Protein 1YOW (pdb70)

GO terms:
  GO:1990837 sequence-specific double-stranded DNA binding (F, IDA)
  GO:0004879 nuclear receptor activity (F, IDA)
  GO:0000977 RNA polymerase II transcription regulatory region sequence-specific DNA binding (F, IDA)
  GO:0045944 positive regulation of transcription by RNA polymerase II (P, IGI)
  GO:0010628 positive regulation of gene expression (P, IMP)
  GO:0005515 protein binding (F, IPI)
  GO:0005634 nucleus (C, IDA)
  GO:0001216 DNA-binding transcription activator activity (F, IDA)
  GO:0010628 positive regulation of gene expression (P, IDA)
  GO:0043565 sequence-specific DNA binding (F, IDA)
  GO:0005634 nucleus (C, EXP)
  GO:0007530 sex determination (P, IMP)
  GO:0008584 male gonad development (P, IMP)
  GO:0008585 female gonad development (P, IMP)
  GO:0019899 enzyme binding (F, IPI)
  GO:0007538 primary sex determination (P, TAS)
  GO:0008584 male gonad development (P, TAS)
  GO:0005654 nucleoplasm (C, TAS)
  GO:0030238 male sex determination (P, IMP)
  GO:0005654 nucleoplasm (C, IDA)

Foldseek 3Di:
DDADPLLVVLLVLDDDLVVQLVQLVVVQVVVVVVQSVLSSLLSVLVVLVVSQCSDDLSVVFDPQQNVVLCLQQSLLLSLLVQLVQCLVVVDPQWGAGSNGDTGGLVRCVPVPDPLVNVLVVLSVVLNVLCNVLPDDSSLSSLVSQLSSLPDDLVSGDPRPSSVCSNVSSLVSNQCCCCPVVVDDDRSSVSVVVSSVSSVVSSVSVLVVVVVCVVVVNHDDPRPSVVSSPD/DCCCVCVPPVD

InterPro domains:
  IPR000536 Nuclear hormone receptor, ligand-binding domain [PF00104] (256-438)
  IPR000536 Nuclear hormone receptor, ligand-binding domain [PS51843] (222-459)
  IPR000536 Nuclear hormone receptor, ligand-binding domain [SM00430] (267-430)
  IPR001628 Zinc finger, nuclear hormone receptor-type [PF00105] (12-79)
  IPR001628 Zinc finger, nuclear hormone receptor-type [PR00047] (13-29)
  IPR001628 Zinc finger, nuclear hormone receptor-type [PR00047] (29-44)
  IPR001628 Zinc finger, nuclear hormone receptor-type [PR00047] (62-70)
  IPR001628 Zinc finger, nuclear hormone receptor-type [PR00047] (70-78)
  IPR001628 Zinc finger, nuclear hormone receptor-type [PS00031] (13-39)
  IPR001628 Zinc finger, nuclear hormone receptor-type [PS51030] (10-85)
  IPR001628 Zinc finger, nuclear hormone receptor-type [SM00399] (10-81)
  IPR001723 Nuclear hormone receptor [PR00398] (74-84)
  IPR001723 Nuclear hormone receptor [PR00398] (268-289)
  IPR001723 Nuclear hormone receptor [PR00398] (289-305)
  IPR001723 Nuclear hormone receptor [PR00398] (361-376)
  IPR001723 Nuclear hormone receptor [PR00398] (418-435)
  IPR013088 Zinc finger, NHR/GATA-type [G3DSA:3.30.50.10] (4-114)
  IPR016355 Nuclear hormone receptor family 5-like [PIRSF002530] (1-461)
  IPR016355 Nuclear hormone receptor family 5-like [PTHR24086] (8-460)
  IPR035500 Nuclear hormone receptor-like domain superfamily [G3DSA:1.10.565.10] (221-461)

Organism: Homo sapiens (NCBI:txid9606)

Structure (mmCIF, N/CA/C/O backbone):
data_1YOW
#
_entry.id   1YOW
#
_cell.length_a   73.335
_cell.length_b   73.335
_cell.length_c   139.021
_cell.angle_alpha   90.00
_cell.angle_beta   90.00
_cell.angle_gamma   90.00
#
_symmetry.space_group_name_H-M   'P 41 21 2'
#
loop_
_entity.id
_entity.type
_entity.pdbx_description
1 polymer 'Steroidogenic factor 1'
2 polymer 'TIF2 peptide'
3 non-polymer 'PHOSPHATIDYL ETHANOL'
4 water water
#
loop_
_atom_site.group_PDB
_atom_site.id
_atom_site.type_symbol
_atom_site.label_atom_id
_atom_site.label_alt_id
_atom_site.label_comp_id
_atom_site.label_asym_id
_atom_site.label_entity_id
_atom_site.label_seq_id
_atom_site.pdbx_PDB_ins_code
_atom_site.Cartn_x
_atom_site.Cartn_y
_atom_site.Cartn_z
_atom_site.occupancy
_atom_site.B_iso_or_equiv
_atom_site.auth_seq_id
_atom_site.auth_comp_id
_atom_site.auth_asym_id
_atom_site.auth_atom_id
_atom_site.pdbx_PDB_model_num
ATOM 1 N N . SER A 1 2 ? -2.533 62.946 71.062 1.00 108.44 221 SER A N 1
ATOM 2 C CA . SER A 1 2 ? -2.296 63.103 72.528 1.00 108.47 221 SER A CA 1
ATOM 3 C C . SER A 1 2 ? -0.845 63.530 72.819 1.00 108.02 221 SER A C 1
ATOM 4 O O . SER A 1 2 ? 0.036 63.413 71.957 1.00 108.06 221 SER A O 1
ATOM 6 N N . ASN A 1 3 ? -0.609 64.013 74.039 1.00 106.71 222 ASN A N 1
ATOM 7 C CA . ASN A 1 3 ? 0.708 64.495 74.456 1.00 105.16 222 ASN A CA 1
ATOM 8 C C . ASN A 1 3 ? 1.882 63.507 74.424 1.00 103.64 222 ASN A C 1
ATOM 9 O O . ASN A 1 3 ? 1.923 62.545 75.202 1.00 103.84 222 ASN A O 1
ATOM 14 N N . VAL A 1 4 ? 2.850 63.791 73.552 1.00 100.79 223 VAL A N 1
ATOM 15 C CA . VAL A 1 4 ? 4.039 62.958 73.385 1.00 97.21 223 VAL A CA 1
ATOM 16 C C . VAL A 1 4 ? 5.286 63.625 73.943 1.00 95.86 223 VAL A C 1
ATOM 17 O O . VAL A 1 4 ? 5.495 64.818 73.745 1.00 94.95 223 VAL A O 1
ATOM 21 N N . PRO A 1 5 ? 6.126 62.860 74.658 1.00 95.21 224 PRO A N 1
ATOM 22 C CA . PRO A 1 5 ? 7.366 63.394 75.235 1.00 94.50 224 PRO A CA 1
ATOM 23 C C . PRO A 1 5 ? 8.230 64.053 74.162 1.00 93.69 224 PRO A C 1
ATOM 24 O O . PRO A 1 5 ? 8.141 63.737 72.979 1.00 93.11 224 PRO A O 1
ATOM 28 N N . GLU A 1 6 ? 9.069 64.981 74.587 1.00 93.16 225 GLU A N 1
ATOM 29 C CA . GLU A 1 6 ? 9.938 65.683 73.667 1.00 91.85 225 GLU A CA 1
ATOM 30 C C . GLU A 1 6 ? 10.916 64.697 73.044 1.00 90.13 225 GLU A C 1
ATOM 31 O O . GLU A 1 6 ? 10.944 64.519 71.828 1.00 89.84 225 GLU A O 1
ATOM 37 N N . LEU A 1 7 ? 11.714 64.059 73.892 1.00 87.68 226 LEU A N 1
ATOM 38 C CA . LEU A 1 7 ? 12.711 63.109 73.439 1.00 84.94 226 LEU A CA 1
ATOM 39 C C . LEU A 1 7 ? 12.166 62.191 72.354 1.00 84.12 226 LEU A C 1
ATOM 40 O O . LEU A 1 7 ? 12.889 61.808 71.442 1.00 83.55 226 LEU A O 1
ATOM 45 N N . MET A 1 8 ? 10.890 61.840 72.446 1.00 83.38 227 MET A N 1
ATOM 46 C CA . MET A 1 8 ? 10.316 60.963 71.443 1.00 82.83 227 MET A CA 1
ATOM 47 C C . MET A 1 8 ? 10.089 61.728 70.133 1.00 83.93 227 MET A C 1
ATOM 48 O O . MET A 1 8 ? 10.305 61.188 69.037 1.00 84.52 227 MET A O 1
ATOM 53 N N . LEU A 1 9 ? 9.656 62.984 70.236 1.00 83.94 228 LEU A N 1
ATOM 54 C CA . LEU A 1 9 ? 9.406 63.793 69.040 1.00 82.98 228 LEU A CA 1
ATOM 55 C C . LEU A 1 9 ? 10.703 64.040 68.283 1.00 83.25 228 LEU A C 1
ATOM 56 O O . LEU A 1 9 ? 10.794 63.796 67.081 1.00 81.10 228 LEU A O 1
ATOM 61 N N . GLN A 1 10 ? 11.708 64.524 69.005 1.00 84.37 229 GLN A N 1
ATOM 62 C CA . GLN A 1 10 ? 12.996 64.807 68.404 1.00 86.43 229 GLN A CA 1
ATOM 63 C C . GLN A 1 10 ? 13.484 63.547 67.719 1.00 87.11 229 GLN A C 1
ATOM 64 O O . GLN A 1 10 ? 13.611 63.505 66.496 1.00 88.29 229 GLN A O 1
ATOM 70 N N . LEU A 1 11 ? 13.738 62.522 68.522 1.00 87.18 230 LEU A N 1
ATOM 71 C CA . LEU A 1 11 ? 14.230 61.241 68.037 1.00 87.56 230 LEU A CA 1
ATOM 72 C C . LEU A 1 11 ? 13.480 60.769 66.790 1.00 87.93 230 LEU A C 1
ATOM 73 O O . LEU A 1 11 ? 14.066 60.118 65.919 1.00 88.85 230 LEU A O 1
ATOM 78 N N . LEU A 1 12 ? 12.196 61.111 66.700 1.00 87.91 231 LEU A N 1
ATOM 79 C CA . LEU A 1 12 ? 11.375 60.724 65.552 1.00 89.63 231 LEU A CA 1
ATOM 80 C C . LEU A 1 12 ? 11.782 61.466 64.277 1.00 91.30 231 LEU A C 1
ATOM 81 O O . LEU A 1 12 ? 11.487 61.027 63.158 1.00 92.42 231 LEU A O 1
ATOM 86 N N . GLN A 1 13 ? 12.449 62.603 64.454 1.00 92.83 232 GLN A N 1
ATOM 87 C CA . GLN A 1 13 ? 12.899 63.422 63.333 1.00 93.02 232 GLN A CA 1
ATOM 88 C C . GLN A 1 13 ? 14.282 62.940 62.913 1.00 93.55 232 GLN A C 1
ATOM 89 O O . GLN A 1 13 ? 14.693 63.118 61.755 1.00 92.90 232 GLN A O 1
ATOM 91 N N . LEU A 1 14 ? 14.977 62.317 63.867 1.00 93.54 233 LEU A N 1
ATOM 92 C CA . LEU A 1 14 ? 16.320 61.794 63.655 1.00 94.01 233 LEU A CA 1
ATOM 93 C C . LEU A 1 14 ? 16.334 60.491 62.873 1.00 94.57 233 LEU A C 1
ATOM 94 O O . LEU A 1 14 ? 17.398 59.966 62.546 1.00 93.91 233 LEU A O 1
ATOM 99 N N . GLU A 1 15 ? 15.145 59.976 62.572 1.00 96.84 234 GLU A N 1
ATOM 100 C CA . GLU A 1 15 ? 15.001 58.729 61.822 1.00 98.58 234 GLU A CA 1
ATOM 101 C C . GLU A 1 15 ? 15.021 59.006 60.331 1.00 100.84 234 GLU A C 1
ATOM 102 O O . GLU A 1 15 ? 14.400 59.956 59.850 1.00 101.32 234 GLU A O 1
ATOM 108 N N . PRO A 1 16 ? 15.751 58.173 59.581 1.00 103.35 235 PRO A N 1
ATOM 109 C CA . PRO A 1 16 ? 15.893 58.293 58.131 1.00 104.88 235 PRO A CA 1
ATOM 110 C C . PRO A 1 16 ? 14.731 57.678 57.395 1.00 106.39 235 PRO A C 1
ATOM 111 O O . PRO A 1 16 ? 13.870 57.033 57.998 1.00 106.66 235 PRO A O 1
ATOM 115 N N . ASP A 1 17 ? 14.730 57.880 56.079 1.00 108.26 236 ASP A N 1
ATOM 116 C CA . ASP A 1 17 ? 13.694 57.343 55.213 1.00 109.01 236 ASP A CA 1
ATOM 117 C C . ASP A 1 17 ? 14.033 55.878 54.875 1.0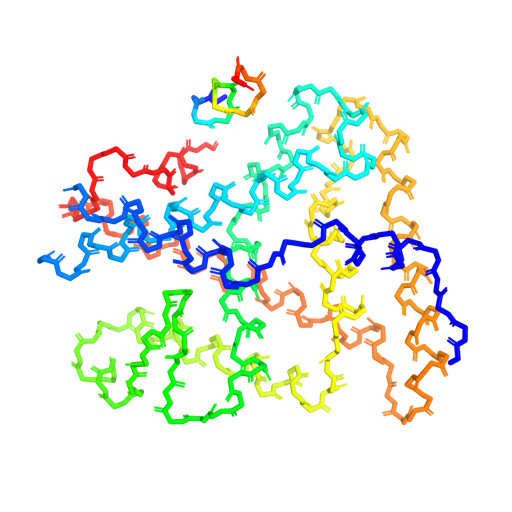0 109.87 236 ASP A C 1
ATOM 118 O O . ASP A 1 17 ? 15.158 55.567 54.439 1.00 109.87 236 ASP A O 1
ATOM 123 N N . GLU A 1 18 ? 13.065 54.984 55.105 1.00 109.87 237 GLU A N 1
ATOM 124 C CA . GLU A 1 18 ? 13.244 53.560 54.839 1.00 109.78 237 GLU A CA 1
ATOM 125 C C . GLU A 1 18 ? 13.606 53.334 53.381 1.00 109.32 237 GLU A C 1
ATOM 126 O O . GLU A 1 18 ? 14.486 52.533 53.064 1.00 109.83 237 GLU A O 1
ATOM 132 N N . ASP A 1 19 ? 12.923 54.056 52.502 1.00 109.22 238 ASP A N 1
ATOM 133 C CA . ASP A 1 19 ? 13.150 53.968 51.060 1.00 109.21 238 ASP A CA 1
ATOM 134 C C . ASP A 1 19 ? 14.584 54.409 50.762 1.00 108.11 238 ASP A C 1
ATOM 135 O O . ASP A 1 19 ? 15.253 53.859 49.887 1.00 106.52 238 ASP A O 1
ATOM 140 N N . GLN A 1 20 ? 15.032 55.412 51.513 1.00 108.12 239 GLN A N 1
ATOM 141 C CA . GLN A 1 20 ? 16.380 55.948 51.392 1.00 109.36 239 GLN A CA 1
ATOM 142 C C . GLN A 1 20 ? 17.352 54.846 51.825 1.00 109.87 239 GLN A C 1
ATOM 143 O O . GLN A 1 20 ? 18.416 54.663 51.222 1.00 109.87 239 GLN A O 1
ATOM 149 N N . VAL A 1 21 ? 16.983 54.124 52.884 1.00 109.87 240 VAL A N 1
ATOM 150 C CA . VAL A 1 21 ? 17.808 53.038 53.390 1.00 109.79 240 VAL A CA 1
ATOM 151 C C . VAL A 1 21 ? 17.914 51.980 52.290 1.00 109.60 240 VAL A C 1
ATOM 152 O O . VAL A 1 21 ? 19.015 51.618 51.874 1.00 109.26 240 VAL A O 1
ATOM 154 N N . ARG A 1 22 ? 16.765 51.500 51.820 1.00 109.40 241 ARG A N 1
ATOM 155 C CA . ARG A 1 22 ? 16.723 50.504 50.749 1.00 109.59 241 ARG A CA 1
ATOM 156 C C . ARG A 1 22 ? 17.525 51.034 49.543 1.00 109.84 241 ARG A C 1
ATOM 157 O O . ARG A 1 22 ? 18.236 50.286 48.877 1.00 109.02 241 ARG A O 1
ATOM 165 N N . ALA A 1 23 ? 17.417 52.335 49.285 1.00 109.87 242 ALA A N 1
ATOM 166 C CA . ALA A 1 23 ? 18.133 52.967 48.184 1.00 109.41 242 ALA A CA 1
ATOM 167 C C . ALA A 1 23 ? 19.629 52.905 48.467 1.00 109.72 242 ALA A C 1
ATOM 168 O O . ALA A 1 23 ? 20.413 52.437 47.636 1.00 109.36 242 ALA A O 1
ATOM 170 N N . ARG A 1 24 ? 20.006 53.377 49.652 1.00 109.87 243 ARG A N 1
ATOM 171 C CA . ARG A 1 24 ? 21.400 53.398 50.086 1.00 109.75 243 ARG A CA 1
ATOM 172 C C . ARG A 1 24 ? 21.989 51.986 50.116 1.00 109.82 243 ARG A C 1
ATOM 173 O O . ARG A 1 24 ? 23.002 51.707 49.471 1.00 108.97 243 ARG A O 1
ATOM 175 N N . ILE A 1 25 ? 21.331 51.095 50.852 1.00 109.87 244 ILE A N 1
ATOM 176 C CA . ILE A 1 25 ? 21.808 49.723 50.985 1.00 109.87 244 ILE A CA 1
ATOM 177 C C . ILE A 1 25 ? 21.788 48.998 49.642 1.00 109.27 244 ILE A C 1
ATOM 178 O O . ILE A 1 25 ? 22.766 48.340 49.284 1.00 108.25 244 ILE A O 1
ATOM 180 N N . LEU A 1 26 ? 20.693 49.133 48.895 1.00 109.70 245 LEU A N 1
ATOM 181 C CA . LEU A 1 26 ? 20.573 48.452 47.602 1.00 109.82 245 LEU A CA 1
ATOM 182 C C . LEU A 1 26 ? 21.625 48.868 46.571 1.00 109.87 245 LEU A C 1
ATOM 183 O O . LEU A 1 26 ? 22.111 48.028 45.794 1.00 109.14 245 LEU A O 1
ATOM 188 N N . GLY A 1 27 ? 21.985 50.150 46.566 1.00 109.87 246 GLY A N 1
ATOM 189 C CA . GLY A 1 27 ? 22.978 50.610 45.609 1.00 109.75 246 GLY A CA 1
ATOM 190 C C . GLY A 1 27 ? 24.394 50.191 45.977 1.00 109.87 246 GLY A C 1
ATOM 191 O O . GLY A 1 27 ? 25.232 49.935 45.103 1.00 109.87 246 GLY A O 1
ATOM 192 N N . CYS A 1 28 ? 24.666 50.127 47.276 1.00 109.87 247 CYS A N 1
ATOM 193 C CA . CYS A 1 28 ? 25.981 49.771 47.763 1.00 109.01 247 CYS A CA 1
ATOM 194 C C . CYS A 1 28 ? 26.333 48.318 47.462 1.00 109.25 247 CYS A C 1
ATOM 195 O O . CYS A 1 28 ? 27.506 47.935 47.514 1.00 109.00 247 CYS A O 1
ATOM 198 N N . LEU A 1 29 ? 25.314 47.524 47.134 1.00 109.43 248 LEU A N 1
ATOM 199 C CA . LEU A 1 29 ? 25.484 46.093 46.862 1.00 109.62 248 LEU A CA 1
ATOM 200 C C . LEU A 1 29 ? 26.101 45.772 45.515 1.00 109.87 248 LEU A C 1
ATOM 201 O O . LEU A 1 29 ? 27.035 44.958 45.425 1.00 109.85 248 LEU A O 1
ATOM 206 N N . GLN A 1 30 ? 25.551 46.399 44.480 1.00 109.87 249 GLN A N 1
ATOM 207 C CA . GLN A 1 30 ? 25.992 46.206 43.102 1.00 109.86 249 GLN A CA 1
ATOM 208 C C . GLN A 1 30 ? 27.505 46.006 42.875 1.00 109.87 249 GLN A C 1
ATOM 209 O O . GLN A 1 30 ? 27.892 45.123 42.101 1.00 109.87 249 GLN A O 1
ATOM 215 N N . GLU A 1 31 ? 28.362 46.794 43.532 1.00 109.59 250 GLU A N 1
ATOM 216 C CA . GLU A 1 31 ? 29.810 46.619 43.361 1.00 109.44 250 GLU A CA 1
ATOM 217 C C . GLU A 1 31 ? 30.282 45.279 43.964 1.00 109.87 250 GLU A C 1
ATOM 218 O O . GLU A 1 31 ? 30.546 44.320 43.184 1.00 109.87 250 GLU A O 1
ATOM 220 N N . PRO A 1 40 ? 28.493 31.025 50.001 1.00 93.55 259 PRO A N 1
ATOM 221 C CA . PRO A 1 40 ? 28.333 31.072 48.527 1.00 93.32 259 PRO A CA 1
ATOM 222 C C . PRO A 1 40 ? 28.004 32.495 48.109 1.00 93.80 259 PRO A C 1
ATOM 223 O O . PRO A 1 40 ? 28.222 33.428 48.871 1.00 94.92 259 PRO A O 1
ATOM 225 N N . ALA A 1 41 ? 27.472 32.660 46.904 1.00 94.29 260 ALA A N 1
ATOM 226 C CA . ALA A 1 41 ? 27.136 33.981 46.373 1.00 94.49 260 ALA A CA 1
ATOM 227 C C . ALA A 1 41 ? 26.168 34.800 47.223 1.00 94.67 260 ALA A C 1
ATOM 228 O O . ALA A 1 41 ? 26.440 35.971 47.527 1.00 95.06 260 ALA A O 1
ATOM 230 N N . ALA A 1 42 ? 25.041 34.184 47.582 1.00 94.40 261 ALA A N 1
ATOM 231 C CA . ALA A 1 42 ? 23.994 34.825 48.384 1.00 93.41 261 ALA A CA 1
ATOM 232 C C . ALA A 1 42 ? 24.489 35.188 49.773 1.00 92.43 261 ALA A C 1
ATOM 233 O O . ALA A 1 42 ? 24.155 36.246 50.324 1.00 92.29 261 ALA A O 1
ATOM 235 N N . PHE A 1 43 ? 25.282 34.288 50.336 1.00 91.07 262 PHE A N 1
ATOM 236 C CA . PHE A 1 43 ? 25.842 34.485 51.659 1.00 89.42 262 PHE A CA 1
ATOM 237 C C . PHE A 1 43 ? 26.628 35.791 51.714 1.00 87.54 262 PHE A C 1
ATOM 238 O O . PHE A 1 43 ? 26.363 36.654 52.544 1.00 86.62 262 PHE A O 1
ATOM 246 N N . GLY A 1 44 ? 27.597 35.921 50.814 1.00 86.19 263 GLY A N 1
ATOM 247 C CA . GLY A 1 44 ? 28.427 37.105 50.765 1.00 84.31 263 GLY A CA 1
ATOM 248 C C . GLY A 1 44 ? 27.611 38.370 50.656 1.00 83.76 263 GLY A C 1
ATOM 249 O O . GLY A 1 44 ? 27.952 39.373 51.274 1.00 84.48 263 GLY A O 1
ATOM 250 N N . LEU A 1 45 ? 26.539 38.324 49.870 1.00 82.99 264 LEU A N 1
ATOM 251 C CA . LEU A 1 45 ? 25.683 39.489 49.676 1.00 81.50 264 LEU A CA 1
ATOM 252 C C . LEU A 1 45 ? 25.057 39.900 51.002 1.00 79.40 264 LEU A C 1
ATOM 253 O O . LEU A 1 45 ? 25.100 41.062 51.390 1.00 78.64 264 LEU A O 1
ATOM 258 N N . LEU A 1 46 ? 24.488 38.928 51.703 1.00 77.57 265 LEU A N 1
ATOM 259 C CA . LEU A 1 46 ? 23.849 39.189 52.974 1.00 76.35 265 LEU A CA 1
ATOM 260 C C . LEU A 1 46 ? 24.815 39.739 54.010 1.00 75.57 265 LEU A C 1
ATOM 261 O O . LEU A 1 46 ? 24.463 40.602 54.806 1.00 75.39 265 LEU A O 1
ATOM 266 N N . CYS A 1 47 ? 26.040 39.242 54.004 1.00 74.71 266 CYS A N 1
ATOM 267 C CA . CYS A 1 47 ? 27.012 39.742 54.951 1.00 74.73 266 CYS A CA 1
ATOM 268 C C . CYS A 1 47 ? 27.191 41.222 54.698 1.00 75.44 266 CYS A C 1
ATOM 269 O O . CYS A 1 47 ? 27.157 42.033 55.641 1.00 76.11 266 CYS A O 1
ATOM 272 N N . ARG A 1 48 ? 27.360 41.568 53.419 1.00 74.45 267 ARG A N 1
ATOM 273 C CA . ARG A 1 48 ? 27.549 42.953 53.008 1.00 72.83 267 ARG A CA 1
ATOM 274 C C . ARG A 1 48 ? 26.319 43.777 53.371 1.00 72.53 267 ARG A C 1
ATOM 275 O O . ARG A 1 48 ? 26.443 44.910 53.837 1.00 73.57 267 ARG A O 1
ATOM 277 N N . MET A 1 49 ? 25.134 43.196 53.195 1.00 72.31 268 MET A N 1
ATOM 278 C CA . MET A 1 49 ? 23.878 43.890 53.511 1.00 72.73 268 MET A CA 1
ATOM 279 C C . MET A 1 49 ? 23.790 44.198 54.994 1.00 71.62 268 MET A C 1
ATOM 280 O O . MET A 1 49 ? 23.238 45.212 55.402 1.00 70.48 268 MET A O 1
ATOM 285 N N . ALA A 1 50 ? 24.337 43.302 55.801 1.00 71.47 269 ALA A N 1
ATOM 286 C CA . ALA A 1 50 ? 24.326 43.481 57.236 1.00 71.27 269 ALA A CA 1
ATOM 287 C C . ALA A 1 50 ? 25.263 44.631 57.566 1.00 71.18 269 ALA A C 1
ATOM 288 O O . ALA A 1 50 ? 24.861 45.616 58.185 1.00 69.48 269 ALA A O 1
ATOM 290 N N . ASP A 1 51 ? 26.515 44.495 57.134 1.00 71.91 270 ASP A N 1
ATOM 291 C CA . ASP A 1 51 ? 27.524 45.525 57.362 1.00 72.36 270 ASP A CA 1
ATOM 292 C C . ASP A 1 51 ? 26.964 46.900 57.032 1.00 72.26 270 ASP A C 1
ATOM 293 O O . ASP A 1 51 ? 27.152 47.862 57.779 1.00 71.77 270 ASP A O 1
ATOM 298 N N . GLN A 1 52 ? 26.246 46.967 55.920 1.00 71.50 271 GLN A N 1
ATOM 299 C CA . GLN A 1 52 ? 25.680 48.211 55.459 1.00 70.58 271 GLN A CA 1
ATOM 300 C C . GLN A 1 52 ? 24.603 48.743 56.369 1.00 68.68 271 GLN A C 1
ATOM 301 O O . GLN A 1 52 ? 24.527 49.946 56.594 1.00 67.16 271 GLN A O 1
ATOM 307 N N . THR A 1 53 ? 23.767 47.855 56.893 1.00 68.87 272 THR A N 1
ATOM 308 C CA . THR A 1 53 ? 22.691 48.290 57.785 1.00 69.23 272 THR A CA 1
ATOM 309 C C . THR A 1 53 ? 23.323 48.744 59.093 1.00 70.06 272 THR A C 1
ATOM 310 O O . THR A 1 53 ? 22.765 49.575 59.805 1.00 67.52 272 THR A O 1
ATOM 314 N N . PHE A 1 54 ? 24.496 48.188 59.394 1.00 71.76 273 PHE A N 1
ATOM 315 C CA . PHE A 1 54 ? 25.211 48.545 60.605 1.00 73.87 273 PHE A CA 1
ATOM 316 C C . PHE A 1 54 ? 25.777 49.955 60.487 1.00 74.59 273 PHE A C 1
ATOM 317 O O . PHE A 1 54 ? 25.793 50.720 61.448 1.00 76.09 273 PHE A O 1
ATOM 325 N N . ILE A 1 55 ? 26.263 50.300 59.308 1.00 75.30 274 ILE A N 1
ATOM 326 C CA . ILE A 1 55 ? 26.805 51.636 59.113 1.00 76.32 274 ILE A CA 1
ATOM 327 C C . ILE A 1 55 ? 25.676 52.646 59.189 1.00 76.37 274 ILE A C 1
ATOM 328 O O . ILE A 1 55 ? 25.815 53.693 59.809 1.00 76.96 274 ILE A O 1
ATOM 333 N N . SER A 1 56 ? 24.561 52.312 58.555 1.00 76.59 275 SER A N 1
ATOM 334 C CA . SER A 1 56 ? 23.389 53.170 58.565 1.00 78.66 275 SER A CA 1
ATOM 335 C C . SER A 1 56 ? 22.883 53.357 59.987 1.00 79.95 275 SER A C 1
ATOM 336 O O . SER A 1 56 ? 22.344 54.422 60.320 1.00 80.64 275 SER A O 1
ATOM 339 N N . ILE A 1 57 ? 23.023 52.302 60.797 1.00 80.90 276 ILE A N 1
ATOM 340 C CA . ILE A 1 57 ? 22.600 52.309 62.202 1.00 82.28 276 ILE A CA 1
ATOM 341 C C . ILE A 1 57 ? 23.522 53.274 62.970 1.00 82.42 276 ILE A C 1
ATOM 342 O O . ILE A 1 57 ? 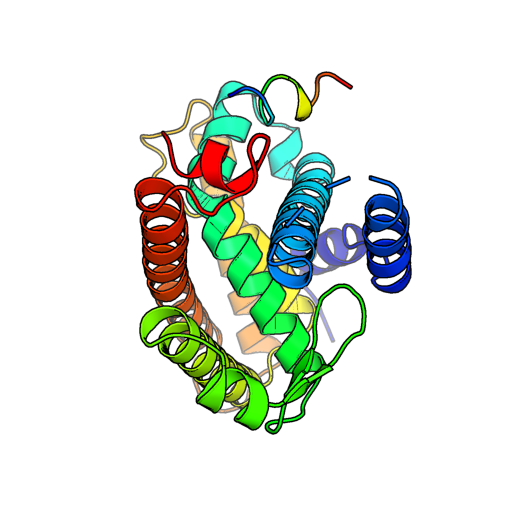23.162 53.857 63.997 1.00 81.14 276 ILE A O 1
ATOM 347 N N . VAL A 1 58 ? 24.718 53.465 62.444 1.00 83.51 277 VAL A N 1
ATOM 348 C CA . VAL A 1 58 ? 25.642 54.370 63.095 1.00 85.79 277 VAL A CA 1
ATOM 349 C C . VAL A 1 58 ? 25.361 55.822 62.726 1.00 87.71 277 VAL A C 1
ATOM 350 O O . VAL A 1 58 ? 25.286 56.679 63.603 1.00 88.48 277 VAL A O 1
ATOM 354 N N . ASP A 1 59 ? 25.225 56.116 61.435 1.00 87.74 278 ASP A N 1
ATOM 355 C CA . ASP A 1 59 ? 24.948 57.493 61.082 1.00 88.97 278 ASP A CA 1
ATOM 356 C C . ASP A 1 59 ? 23.746 57.913 61.884 1.00 88.49 278 ASP A C 1
ATOM 357 O O . ASP A 1 59 ? 23.552 59.096 62.126 1.00 91.65 278 ASP A O 1
ATOM 362 N N . TRP A 1 60 ? 22.946 56.951 62.318 1.00 86.78 279 TRP A N 1
ATOM 363 C CA . TRP A 1 60 ? 21.798 57.309 63.110 1.00 84.91 279 TRP A CA 1
ATOM 364 C C . TRP A 1 60 ? 22.342 57.749 64.451 1.00 84.66 279 TRP A C 1
ATOM 365 O O . TRP A 1 60 ? 21.841 58.689 65.059 1.00 84.47 279 TRP A O 1
ATOM 376 N N . ALA A 1 61 ? 23.384 57.061 64.903 1.00 85.70 280 ALA A N 1
ATOM 377 C CA . ALA A 1 61 ? 24.018 57.375 66.183 1.00 87.44 280 ALA A CA 1
ATOM 378 C C . ALA A 1 61 ? 24.735 58.717 66.118 1.00 88.29 280 ALA A C 1
ATOM 379 O O . ALA A 1 61 ? 24.542 59.567 66.979 1.00 87.80 280 ALA A O 1
ATOM 381 N N . ARG A 1 62 ? 25.566 58.900 65.096 1.00 90.21 281 ARG A N 1
ATOM 382 C CA . ARG A 1 62 ? 26.305 60.149 64.924 1.00 92.68 281 ARG A CA 1
ATOM 383 C C . ARG A 1 62 ? 25.352 61.356 64.986 1.00 93.61 281 ARG A C 1
ATOM 384 O O . ARG A 1 62 ? 25.598 62.312 65.728 1.00 93.72 281 ARG A O 1
ATOM 386 N N . ARG A 1 63 ? 24.266 61.286 64.215 1.00 94.72 282 ARG A N 1
ATOM 387 C CA . ARG A 1 63 ? 23.263 62.344 64.156 1.00 95.59 282 ARG A CA 1
ATOM 388 C C . ARG A 1 63 ? 22.397 62.340 65.413 1.00 96.38 282 ARG A C 1
ATOM 389 O O . ARG A 1 63 ? 21.496 63.154 65.547 1.00 96.66 282 ARG A O 1
ATOM 391 N N . CYS A 1 64 ? 22.683 61.443 66.348 1.00 98.06 283 CYS A N 1
ATOM 392 C CA . CYS A 1 64 ? 21.874 61.358 67.552 1.00 99.63 283 CYS A CA 1
ATOM 393 C C . CYS A 1 64 ? 22.139 62.527 68.453 1.00 101.90 283 CYS A C 1
ATOM 394 O O . CYS A 1 64 ? 23.143 63.205 68.294 1.00 103.15 283 CYS A O 1
ATOM 397 N N . MET A 1 65 ? 21.231 62.740 69.405 1.00 103.87 284 MET A N 1
ATOM 398 C CA . MET A 1 65 ? 21.291 63.857 70.342 1.00 104.46 284 MET A CA 1
ATOM 399 C C . MET A 1 65 ? 22.470 63.861 71.310 1.00 105.95 284 MET A C 1
ATOM 400 O O . MET A 1 65 ? 23.579 64.249 70.937 1.00 108.91 284 MET A O 1
ATOM 405 N N . VAL A 1 66 ? 22.236 63.477 72.562 1.00 105.01 285 VAL A N 1
ATOM 406 C CA . VAL A 1 66 ? 23.308 63.488 73.554 1.00 104.07 285 VAL A CA 1
ATOM 407 C C . VAL A 1 66 ? 24.517 62.638 73.149 1.00 102.98 285 VAL A C 1
ATOM 408 O O . VAL A 1 66 ? 25.618 62.855 73.643 1.00 102.50 285 VAL A O 1
ATOM 412 N N . PHE A 1 67 ? 24.320 61.690 72.240 1.00 101.94 286 PHE A N 1
ATOM 413 C CA . PHE A 1 67 ? 25.410 60.823 71.821 1.00 101.93 286 PHE A CA 1
ATOM 414 C C . PHE A 1 67 ? 26.529 61.598 71.117 1.00 102.58 286 PHE A C 1
ATOM 415 O O . PHE A 1 67 ? 27.725 61.358 71.364 1.00 102.60 286 PHE A O 1
ATOM 423 N N . LYS A 1 68 ? 26.138 62.528 70.247 1.00 102.35 287 LYS A N 1
ATOM 424 C CA . LYS A 1 68 ? 27.104 63.336 69.498 1.00 102.08 287 LYS A CA 1
ATOM 425 C C . LYS A 1 68 ? 27.918 64.277 70.384 1.00 103.00 287 LYS A C 1
ATOM 426 O O . LYS A 1 68 ? 29.090 64.514 70.122 1.00 102.84 287 LYS A O 1
ATOM 432 N N . GLU A 1 69 ? 27.281 64.819 71.416 1.00 104.17 288 GLU A N 1
ATOM 433 C CA . GLU A 1 69 ? 27.933 65.740 72.348 1.00 105.72 288 GLU A CA 1
ATOM 434 C C . GLU A 1 69 ? 28.967 65.020 73.198 1.00 106.59 288 GLU A C 1
ATOM 435 O O . GLU A 1 69 ? 29.649 65.647 74.008 1.00 106.63 288 GLU A O 1
ATOM 441 N N . LEU A 1 70 ? 29.070 63.704 73.019 1.00 107.99 289 LEU A N 1
ATOM 442 C CA . LEU A 1 70 ? 30.011 62.894 73.785 1.00 108.41 289 LEU A CA 1
ATOM 443 C C . LEU A 1 70 ? 31.386 62.857 73.136 1.00 108.32 289 LEU A C 1
ATOM 444 O O . LEU A 1 70 ? 31.564 63.277 71.994 1.00 107.10 289 LEU A O 1
ATOM 449 N N . GLU A 1 71 ? 32.360 62.361 73.892 1.00 109.29 290 GLU A N 1
ATOM 450 C CA . GLU A 1 71 ? 33.733 62.222 73.418 1.00 109.79 290 GLU A CA 1
ATOM 451 C C . GLU A 1 71 ? 33.796 61.021 72.480 1.00 109.78 290 GLU A C 1
ATOM 452 O O . GLU A 1 71 ? 32.938 60.135 72.518 1.00 109.71 290 GLU A O 1
ATOM 454 N N . VAL A 1 72 ? 34.810 60.994 71.629 1.00 109.87 291 VAL A N 1
ATOM 455 C CA . VAL A 1 72 ? 34.961 59.883 70.702 1.00 109.87 291 VAL A CA 1
ATOM 456 C C . VAL A 1 72 ? 35.291 58.602 71.479 1.00 109.84 291 VAL A C 1
ATOM 457 O O . VAL A 1 72 ? 34.864 57.513 71.099 1.00 109.87 291 VAL A O 1
ATOM 461 N N . ALA A 1 73 ? 36.033 58.738 72.575 1.00 109.87 292 ALA A N 1
ATOM 462 C CA . ALA A 1 73 ? 36.408 57.589 73.408 1.00 109.87 292 ALA A CA 1
ATOM 463 C C . ALA A 1 73 ? 35.165 56.871 73.949 1.00 109.87 292 ALA A C 1
ATOM 464 O O . ALA A 1 73 ? 35.135 55.639 74.052 1.00 109.63 292 ALA A O 1
ATOM 466 N N . ASP A 1 74 ? 34.146 57.651 74.295 1.00 109.87 293 ASP A N 1
ATOM 467 C CA . ASP A 1 74 ? 32.897 57.099 74.800 1.00 109.48 293 ASP A CA 1
ATOM 468 C C . ASP A 1 74 ? 32.001 56.566 73.675 1.00 109.06 293 ASP A C 1
ATOM 469 O O . ASP A 1 74 ? 31.348 55.532 73.831 1.00 108.96 293 ASP A O 1
ATOM 474 N N . GLN A 1 75 ? 31.963 57.273 72.549 1.00 108.06 294 GLN A N 1
ATOM 475 C CA . GLN A 1 75 ? 31.153 56.837 71.416 1.00 107.15 294 GLN A CA 1
ATOM 476 C C . GLN A 1 75 ? 31.531 55.415 71.009 1.00 106.83 294 GLN A C 1
ATOM 477 O O . GLN A 1 75 ? 30.675 54.554 70.830 1.00 106.16 294 GLN A O 1
ATOM 483 N N . MET A 1 76 ? 32.831 55.189 70.871 1.00 106.74 295 MET A N 1
ATOM 484 C CA . MET A 1 76 ? 33.376 53.897 70.486 1.00 105.97 295 MET A CA 1
ATOM 485 C C . MET A 1 76 ? 32.862 52.821 71.408 1.00 104.53 295 MET A C 1
ATOM 486 O O . MET A 1 76 ? 32.233 51.863 70.985 1.00 104.95 295 MET A O 1
ATOM 491 N N . THR A 1 77 ? 33.140 52.990 72.686 1.00 103.22 296 THR A N 1
ATOM 492 C CA . THR A 1 77 ? 32.741 52.009 73.669 1.00 102.72 296 THR A CA 1
ATOM 493 C C . THR A 1 77 ? 31.235 51.756 73.734 1.00 100.90 296 THR A C 1
ATOM 494 O O . THR A 1 77 ? 30.811 50.628 73.961 1.00 101.08 296 THR A O 1
ATOM 498 N N . LEU A 1 78 ? 30.422 52.791 73.544 1.00 98.93 297 LEU A N 1
ATOM 499 C CA . LEU A 1 78 ? 28.979 52.594 73.574 1.00 96.16 297 LEU A CA 1
ATOM 500 C C . LEU A 1 78 ? 28.611 51.629 72.466 1.00 95.63 297 LEU A C 1
ATOM 501 O O . LEU A 1 78 ? 28.066 50.563 72.727 1.00 95.13 297 LEU A O 1
ATOM 506 N N . LEU A 1 79 ? 28.931 52.001 71.231 1.00 95.19 298 LEU A N 1
ATOM 507 C CA . LEU A 1 79 ? 28.643 51.157 70.078 1.00 95.42 298 LEU A CA 1
ATOM 508 C C . LEU A 1 79 ? 29.268 49.767 70.193 1.00 95.94 298 LEU A C 1
ATOM 509 O O . LEU A 1 79 ? 28.642 48.768 69.842 1.00 96.52 298 LEU A O 1
ATOM 514 N N . GLN A 1 80 ? 30.501 49.697 70.670 1.00 96.18 299 GLN A N 1
ATOM 515 C CA . GLN A 1 80 ? 31.148 48.408 70.823 1.00 97.69 299 GLN A CA 1
ATOM 516 C C . GLN A 1 80 ? 30.342 47.496 71.725 1.00 97.64 299 GLN A C 1
ATOM 517 O O . GLN A 1 80 ? 30.466 46.273 71.650 1.00 98.68 299 GLN A O 1
ATOM 523 N N . ASN A 1 81 ? 29.511 48.096 72.572 1.00 96.68 300 ASN A N 1
ATOM 524 C CA . ASN A 1 81 ? 28.701 47.341 73.524 1.00 95.48 300 ASN A CA 1
ATOM 525 C C . ASN A 1 81 ? 27.282 46.984 73.053 1.00 95.25 300 ASN A C 1
ATOM 526 O O . ASN A 1 81 ? 26.706 45.980 73.499 1.00 96.15 300 ASN A O 1
ATOM 531 N N . CYS A 1 82 ? 26.718 47.787 72.151 1.00 93.53 301 CYS A N 1
ATOM 532 C CA . CYS A 1 82 ? 25.357 47.544 71.693 1.00 91.63 301 CYS A CA 1
ATOM 533 C C . CYS A 1 82 ? 25.164 47.353 70.191 1.00 91.59 301 CYS A C 1
ATOM 534 O O . CYS A 1 82 ? 24.019 47.284 69.736 1.00 92.30 301 CYS A O 1
ATOM 537 N N . TRP A 1 83 ? 26.249 47.260 69.421 1.00 89.54 302 TRP A N 1
ATOM 538 C CA . TRP A 1 83 ? 26.121 47.113 67.968 1.00 86.80 302 TRP A CA 1
ATOM 539 C C . TRP A 1 83 ? 25.239 45.949 67.560 1.00 86.49 302 TRP A C 1
ATOM 540 O O . TRP A 1 83 ? 24.370 46.073 66.687 1.00 87.28 302 TRP A O 1
ATOM 551 N N . SER A 1 84 ? 25.466 44.810 68.196 1.00 85.99 303 SER A N 1
ATOM 552 C CA . SER A 1 84 ? 24.678 43.616 67.918 1.00 85.52 303 SER A CA 1
ATOM 553 C C . SER A 1 84 ? 23.176 43.793 68.260 1.00 84.40 303 SER A C 1
ATOM 554 O O . SER A 1 84 ? 22.319 43.528 67.435 1.00 84.40 303 SER A O 1
ATOM 557 N N . GLU A 1 85 ? 22.845 44.263 69.452 1.00 83.35 304 GLU A N 1
ATOM 558 C CA . GLU A 1 85 ? 21.437 44.445 69.795 1.00 82.25 304 GLU A CA 1
ATOM 559 C C . GLU A 1 85 ? 20.696 45.398 68.853 1.00 79.51 304 GLU A C 1
ATOM 560 O O . GLU A 1 85 ? 19.538 45.179 68.518 1.00 78.16 304 GLU A O 1
ATOM 566 N N . LEU A 1 86 ? 21.367 46.464 68.436 1.00 77.10 305 LEU A N 1
ATOM 567 C CA . LEU A 1 86 ? 20.754 47.447 67.554 1.00 74.24 305 LEU A CA 1
ATOM 568 C C . LEU A 1 86 ? 20.374 46.774 66.258 1.00 72.28 305 LEU A C 1
ATOM 569 O O . LEU A 1 86 ? 19.239 46.943 65.773 1.00 70.65 305 LEU A O 1
ATOM 574 N N . LEU A 1 87 ? 21.325 46.000 65.718 1.00 70.03 306 LEU A N 1
ATOM 575 C CA . LEU A 1 87 ? 21.112 45.252 64.475 1.00 67.93 306 LEU A CA 1
ATOM 576 C C . LEU A 1 87 ? 19.929 44.297 64.610 1.00 66.67 306 LEU A C 1
ATOM 577 O O . LEU A 1 87 ? 18.942 44.418 63.889 1.00 65.81 306 LEU A O 1
ATOM 582 N N . VAL A 1 88 ? 20.034 43.357 65.544 1.00 66.31 307 VAL A N 1
ATOM 583 C CA . VAL A 1 88 ? 18.961 42.406 65.771 1.00 64.72 307 VAL A CA 1
ATOM 584 C C . VAL A 1 88 ? 17.636 43.095 65.983 1.00 65.63 307 VAL A C 1
ATOM 585 O O . VAL A 1 88 ? 16.620 42.671 65.435 1.00 67.72 307 VAL A O 1
ATOM 589 N N . PHE A 1 89 ? 17.635 44.153 66.781 1.00 64.60 308 PHE A N 1
ATOM 590 C CA . PHE A 1 89 ? 16.401 44.871 67.050 1.00 64.31 308 PHE A CA 1
ATOM 591 C C . PHE A 1 89 ? 15.846 45.515 65.769 1.00 65.70 308 PHE A C 1
ATOM 592 O O . PHE A 1 89 ? 14.626 45.624 65.572 1.00 63.84 308 PHE A O 1
ATOM 600 N N . ASP A 1 90 ? 16.758 45.976 64.920 1.00 67.22 309 ASP A N 1
ATOM 601 C CA . ASP A 1 90 ? 16.387 46.575 63.647 1.00 68.87 309 ASP A CA 1
ATOM 602 C C . ASP A 1 90 ? 15.659 45.476 62.844 1.00 69.57 309 ASP A C 1
ATOM 603 O O . ASP A 1 90 ? 14.522 45.655 62.370 1.00 68.91 309 ASP A O 1
ATOM 608 N N . HIS A 1 91 ? 16.324 44.334 62.702 1.00 69.75 310 HIS A N 1
ATOM 609 C CA . HIS A 1 91 ? 15.738 43.212 61.992 1.00 70.34 310 HIS A CA 1
ATOM 610 C C . HIS A 1 91 ? 14.389 42.887 62.608 1.00 70.41 310 HIS A C 1
ATOM 611 O O . HIS A 1 91 ? 13.450 42.566 61.887 1.00 71.83 310 HIS A O 1
ATOM 618 N N . ILE A 1 92 ? 14.295 42.985 63.933 1.00 69.16 311 ILE A N 1
ATOM 619 C CA . ILE A 1 92 ? 13.064 42.661 64.636 1.00 68.93 311 ILE A CA 1
ATOM 620 C C . ILE A 1 92 ? 11.899 43.594 64.320 1.00 70.61 311 ILE A C 1
ATOM 621 O O . ILE A 1 92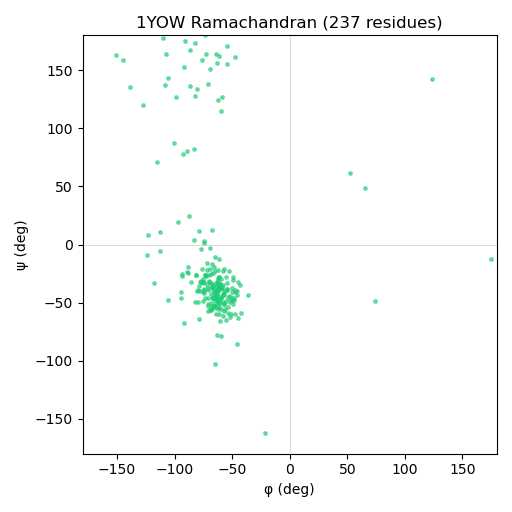 ? 10.809 43.130 63.964 1.00 71.50 311 ILE A O 1
ATOM 626 N N . TYR A 1 93 ? 12.113 44.899 64.459 1.00 71.01 312 TYR A N 1
ATOM 627 C CA . TYR A 1 93 ? 11.050 45.871 64.203 1.00 70.89 312 TYR A CA 1
ATOM 628 C C . TYR A 1 93 ? 10.550 45.857 62.757 1.00 70.30 312 TYR A C 1
ATOM 629 O O . TYR A 1 93 ? 9.391 46.197 62.485 1.00 69.40 312 TYR A O 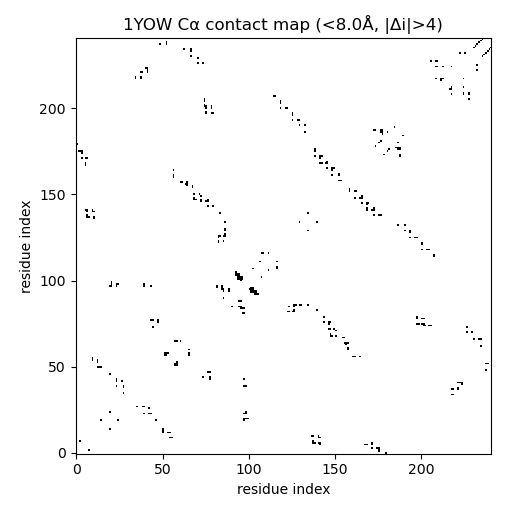1
ATOM 638 N N . ARG A 1 94 ? 11.420 45.483 61.823 1.00 70.27 313 ARG A N 1
ATOM 639 C CA . ARG A 1 94 ? 11.033 45.443 60.417 1.00 68.60 313 ARG A CA 1
ATOM 640 C C . ARG A 1 94 ? 9.937 44.413 60.265 1.00 68.59 313 ARG A C 1
ATOM 641 O O . ARG A 1 94 ? 9.054 44.572 59.443 1.00 67.84 313 ARG A O 1
ATOM 649 N N . GLN A 1 95 ? 9.993 43.364 61.081 1.00 69.29 314 GLN A N 1
ATOM 650 C CA . GLN A 1 95 ? 8.991 42.309 61.052 1.00 71.19 314 GLN A CA 1
ATOM 651 C C . GLN A 1 95 ? 7.686 42.791 61.719 1.00 74.26 314 GLN A C 1
ATOM 652 O O . GLN A 1 95 ? 6.576 42.345 61.367 1.00 75.28 314 GLN A O 1
ATOM 658 N N . VAL A 1 96 ? 7.814 43.707 62.680 1.00 76.58 315 VAL A N 1
ATOM 659 C CA . VAL A 1 96 ? 6.641 44.259 63.343 1.00 78.59 315 VAL A CA 1
ATOM 660 C C . VAL A 1 96 ? 5.815 45.018 62.306 1.00 82.12 315 VAL A C 1
ATOM 661 O O . VAL A 1 96 ? 4.587 45.046 62.388 1.00 83.18 315 VAL A O 1
ATOM 665 N N . GLN A 1 97 ? 6.491 45.623 61.330 1.00 85.90 316 GLN A N 1
ATOM 666 C CA . GLN A 1 97 ? 5.822 46.353 60.258 1.00 89.52 316 GLN A CA 1
ATOM 667 C C . GLN A 1 97 ? 5.490 45.432 59.079 1.00 92.72 316 GLN A C 1
ATOM 668 O O . GLN A 1 97 ? 4.595 45.738 58.289 1.00 93.94 316 GLN A O 1
ATOM 674 N N . HIS A 1 98 ? 6.218 44.323 58.950 1.00 95.96 317 HIS A N 1
ATOM 675 C CA . HIS A 1 98 ? 5.985 43.360 57.876 1.00 98.60 317 HIS A CA 1
ATOM 676 C C . HIS A 1 98 ? 4.684 42.639 58.171 1.00 101.35 317 HIS A C 1
ATOM 677 O O . HIS A 1 98 ? 3.945 42.285 57.246 1.00 101.27 317 HIS A O 1
ATOM 684 N N . GLY A 1 99 ? 4.418 42.415 59.465 1.00 103.65 318 GLY A N 1
ATOM 685 C CA . GLY A 1 99 ? 3.190 41.752 59.880 1.00 105.76 318 GLY A CA 1
ATOM 686 C C . GLY A 1 99 ? 3.116 40.250 59.638 1.00 106.93 318 GLY A C 1
ATOM 687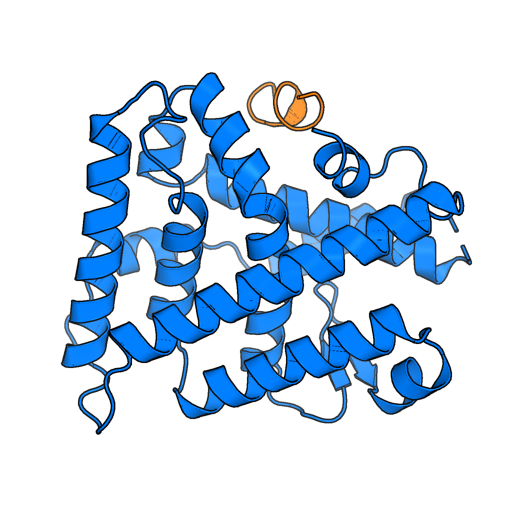 O O . GLY A 1 99 ? 2.752 39.516 60.561 1.00 108.37 318 GLY A O 1
ATOM 688 N N . LYS A 1 100 ? 3.451 39.792 58.425 1.00 106.93 319 LYS A N 1
ATOM 689 C CA . LYS A 1 100 ? 3.422 38.359 58.076 1.00 106.35 319 LYS A CA 1
ATOM 690 C C . LYS A 1 100 ? 4.091 37.422 59.091 1.00 105.18 319 LYS A C 1
ATOM 691 O O . LYS A 1 100 ? 4.892 37.850 59.939 1.00 105.81 319 LYS A O 1
ATOM 697 N N . GLU A 1 101 ? 3.744 36.139 58.998 1.00 102.74 320 GLU A N 1
ATOM 698 C CA . GLU A 1 101 ? 4.305 35.115 59.881 1.00 100.48 320 GLU A CA 1
ATOM 699 C C . GLU A 1 101 ? 4.935 34.028 59.023 1.00 98.08 320 GLU A C 1
ATOM 700 O O . GLU A 1 101 ? 5.613 33.126 59.537 1.00 97.71 320 GLU A O 1
ATOM 706 N N . GLY A 1 102 ? 4.697 34.123 57.714 1.00 94.42 321 GLY A N 1
ATOM 707 C CA . GLY A 1 102 ? 5.225 33.138 56.791 1.00 89.56 321 GLY A CA 1
ATOM 708 C C . GLY A 1 102 ? 6.606 33.437 56.258 1.00 86.84 321 GLY A C 1
ATOM 709 O O . GLY A 1 102 ? 7.304 32.552 55.779 1.00 87.85 321 GLY A O 1
ATOM 710 N N . SER A 1 103 ? 7.023 34.686 56.338 1.00 84.10 322 SER A N 1
ATOM 711 C CA . SER A 1 103 ? 8.328 35.035 55.821 1.00 81.20 322 SER A CA 1
ATOM 712 C C . SER A 1 103 ? 8.919 36.213 56.563 1.00 78.94 322 SER A C 1
ATOM 713 O O . SER A 1 103 ? 8.204 36.938 57.248 1.00 78.03 322 SER A O 1
ATOM 716 N N . ILE A 1 104 ? 10.228 36.400 56.419 1.00 76.22 323 ILE A N 1
ATOM 717 C CA . ILE A 1 104 ? 10.907 37.519 57.061 1.00 74.61 323 ILE A CA 1
ATOM 718 C C . ILE A 1 104 ? 11.243 38.568 56.000 1.00 72.86 323 ILE A C 1
ATOM 719 O O . ILE A 1 104 ? 11.567 38.228 54.859 1.00 71.68 323 ILE A O 1
ATOM 724 N N . LEU A 1 105 ? 11.138 39.838 56.374 1.00 70.76 324 LEU A N 1
ATOM 725 C CA . LEU A 1 105 ? 11.410 40.910 55.437 1.00 70.86 324 LEU A CA 1
ATOM 726 C C . LEU A 1 105 ? 12.813 41.452 55.629 1.00 70.38 324 LEU A C 1
ATOM 727 O O . LEU A 1 105 ? 13.184 41.832 56.741 1.00 70.53 324 LEU A O 1
ATOM 732 N N . LEU A 1 106 ? 13.597 41.497 54.552 1.00 69.40 325 LEU A N 1
ATOM 733 C CA . LEU A 1 106 ? 14.966 41.996 54.649 1.00 68.81 325 LEU A CA 1
ATOM 734 C C . LEU A 1 106 ? 15.064 43.488 54.372 1.00 69.53 325 LEU A C 1
ATOM 735 O O . LEU A 1 106 ? 14.232 44.063 53.645 1.00 68.13 325 LEU A O 1
ATOM 740 N N . VAL A 1 107 ? 16.087 44.101 54.967 1.00 70.45 326 VAL A N 1
ATOM 741 C CA . VAL A 1 107 ? 16.330 45.533 54.814 1.00 71.43 326 VAL A CA 1
ATOM 742 C C . VAL A 1 107 ? 16.287 45.951 53.338 1.00 71.83 326 VAL A C 1
ATOM 743 O O . VAL A 1 107 ? 15.921 47.095 53.011 1.00 69.30 326 VAL A O 1
ATOM 747 N N . THR A 1 108 ? 16.675 45.032 52.448 1.00 72.31 327 THR A N 1
ATOM 748 C CA . THR A 1 108 ? 16.623 45.338 51.023 1.00 74.90 327 THR A CA 1
ATOM 749 C C . THR A 1 108 ? 15.142 45.562 50.714 1.00 77.32 327 THR A C 1
ATOM 750 O O . THR A 1 108 ? 14.700 46.696 50.620 1.00 81.44 327 THR A O 1
ATOM 754 N N . GLY A 1 109 ? 14.365 44.493 50.589 1.00 77.77 328 GLY A N 1
ATOM 755 C CA . GLY A 1 109 ? 12.944 44.627 50.331 1.00 76.92 328 GLY A CA 1
ATOM 756 C C . GLY A 1 109 ? 12.443 43.221 50.118 1.00 78.49 328 GLY A C 1
ATOM 757 O O . GLY A 1 109 ? 11.235 42.951 50.112 1.00 77.64 328 GLY A O 1
ATOM 758 N N . GLN A 1 110 ? 13.417 42.329 49.953 1.00 80.08 329 GLN A N 1
ATOM 759 C CA . GLN A 1 110 ? 13.179 40.914 49.720 1.00 82.33 329 GLN A CA 1
ATOM 760 C C . GLN A 1 110 ? 12.296 40.236 50.757 1.00 82.01 329 GLN A C 1
ATOM 761 O O . GLN A 1 110 ? 11.939 40.827 51.768 1.00 83.79 329 GLN A O 1
ATOM 767 N N . GLU A 1 111 ? 11.916 38.998 50.473 1.00 80.90 330 GLU A N 1
ATOM 768 C CA . GLU A 1 111 ? 11.094 38.214 51.377 1.00 79.47 330 GLU A CA 1
ATOM 769 C C . GLU A 1 111 ? 11.682 36.833 51.343 1.00 77.56 330 GLU A C 1
ATOM 770 O O . GLU A 1 111 ? 12.012 36.334 50.280 1.00 78.57 330 GLU A O 1
ATOM 776 N N . VAL A 1 112 ? 11.831 36.222 52.508 1.00 75.87 331 VAL A N 1
ATOM 777 C CA . VAL A 1 112 ? 12.357 34.861 52.604 1.00 73.54 331 VAL A CA 1
ATOM 778 C C . VAL A 1 112 ? 11.361 34.061 53.428 1.00 75.00 331 VAL A C 1
ATOM 779 O O . VAL A 1 112 ? 11.089 34.405 54.583 1.00 77.01 331 VAL A O 1
ATOM 783 N N . GLU A 1 113 ? 10.804 33.006 52.847 1.00 75.12 332 GLU A N 1
ATOM 784 C CA . GLU A 1 113 ? 9.859 32.199 53.589 1.00 77.26 332 GLU A CA 1
ATOM 785 C C . GLU A 1 113 ? 10.514 31.407 54.723 1.00 77.74 332 GLU A C 1
ATOM 786 O O . GLU A 1 113 ? 11.690 31.035 54.643 1.00 77.61 332 GLU A O 1
ATOM 792 N N . LEU A 1 114 ? 9.757 31.141 55.780 1.00 76.81 333 LEU A N 1
ATOM 793 C CA . LEU A 1 114 ? 10.318 30.405 56.890 1.00 76.89 333 LEU A CA 1
ATOM 794 C C . LEU A 1 114 ? 10.528 28.945 56.525 1.00 77.06 333 LEU A C 1
ATOM 795 O O . LEU A 1 114 ? 11.258 28.223 57.204 1.00 76.66 333 LEU A O 1
ATOM 800 N N . THR A 1 115 ? 9.896 28.519 55.436 1.00 77.85 334 THR A N 1
ATOM 801 C CA . THR A 1 115 ? 10.046 27.146 54.955 1.00 78.47 334 THR A CA 1
ATOM 802 C C . THR A 1 115 ? 11.425 27.025 54.309 1.00 78.97 334 THR A C 1
ATOM 803 O O . THR A 1 115 ? 12.112 26.006 54.452 1.00 78.98 334 THR A O 1
ATOM 807 N N . THR A 1 116 ? 11.812 28.095 53.620 1.00 78.57 335 THR A N 1
ATOM 808 C CA . THR A 1 116 ? 13.094 28.199 52.929 1.00 79.01 335 THR A CA 1
ATOM 809 C C . THR A 1 116 ? 14.277 28.139 53.885 1.00 77.92 335 THR A C 1
ATOM 810 O O . THR A 1 116 ? 15.270 27.473 53.608 1.00 77.76 335 THR A O 1
ATOM 814 N N . VAL A 1 117 ? 14.181 28.841 55.007 1.00 77.14 336 VAL A N 1
ATOM 815 C CA . VAL A 1 117 ? 15.277 28.833 55.964 1.00 76.14 336 VAL A CA 1
ATOM 816 C C . VAL A 1 117 ? 15.179 27.578 56.802 1.00 74.88 336 VAL A C 1
ATOM 817 O O . VAL A 1 117 ? 16.182 27.083 57.312 1.00 74.23 336 VAL A O 1
ATOM 821 N N . ALA A 1 118 ? 13.965 27.055 56.923 1.00 74.16 337 ALA A N 1
ATOM 822 C CA . ALA A 1 118 ? 13.739 25.840 57.684 1.00 74.09 337 ALA A CA 1
ATOM 823 C C . ALA A 1 118 ? 14.538 24.687 57.048 1.00 75.72 337 ALA A C 1
ATOM 824 O O . ALA A 1 118 ? 15.108 23.833 57.734 1.00 76.45 337 ALA A O 1
ATOM 826 N N . THR A 1 119 ? 14.606 24.679 55.724 1.00 76.67 338 THR A N 1
ATOM 827 C CA . THR A 1 119 ? 15.311 23.614 55.033 1.00 76.94 338 THR A CA 1
ATOM 828 C C . THR A 1 119 ? 16.765 23.960 54.702 1.00 77.14 338 THR A C 1
ATOM 829 O O . THR A 1 119 ? 17.646 23.100 54.843 1.00 77.65 338 THR A O 1
ATOM 833 N N . GLN A 1 120 ? 17.011 25.203 54.273 1.00 75.80 339 GLN A N 1
ATOM 834 C CA . GLN A 1 120 ? 18.349 25.650 53.892 1.00 75.20 339 GLN A CA 1
ATOM 835 C C . GLN A 1 120 ? 19.305 26.036 55.025 1.00 75.91 339 GLN A C 1
ATOM 836 O O . GLN A 1 120 ? 20.455 25.586 55.056 1.00 76.38 339 GLN A O 1
ATOM 842 N N . ALA A 1 121 ? 18.842 26.868 55.953 1.00 75.98 340 ALA A N 1
ATOM 843 C CA . ALA A 1 121 ? 19.683 27.307 57.061 1.00 74.42 340 ALA A CA 1
ATOM 844 C C . ALA A 1 121 ? 20.115 26.130 57.911 1.00 73.84 340 ALA A C 1
ATOM 845 O O . ALA A 1 121 ? 19.521 25.060 57.843 1.00 73.48 340 ALA A O 1
ATOM 847 N N . GLY A 1 122 ? 21.162 26.347 58.707 1.00 74.46 341 GLY A N 1
ATOM 848 C CA . GLY A 1 122 ? 21.694 25.323 59.590 1.00 73.27 341 GLY A CA 1
ATOM 849 C C . GLY A 1 122 ? 21.024 25.408 60.941 1.00 73.63 341 GLY A C 1
ATOM 850 O O . GLY A 1 122 ? 20.224 26.315 61.187 1.00 72.70 341 GLY A O 1
ATOM 851 N N . SER A 1 123 ? 21.338 24.459 61.816 1.00 74.88 342 SER A N 1
ATOM 852 C CA . SER A 1 123 ? 20.751 24.429 63.152 1.00 75.28 342 SER A CA 1
ATOM 853 C C . SER A 1 123 ? 20.676 25.817 63.833 1.00 74.92 342 SER A C 1
ATOM 854 O O . SER A 1 123 ? 19.567 26.276 64.183 1.00 74.56 342 SER A O 1
ATOM 857 N N . LEU A 1 124 ? 21.840 26.471 63.997 1.00 72.76 343 LEU A N 1
ATOM 858 C CA . LEU A 1 124 ? 21.958 27.795 64.641 1.00 71.29 343 LEU A CA 1
ATOM 859 C C . LEU A 1 124 ? 21.148 28.949 64.050 1.00 69.93 343 LEU A C 1
ATOM 860 O O . LEU A 1 124 ? 20.378 29.602 64.756 1.00 69.10 343 LEU A O 1
ATOM 865 N N . LEU A 1 125 ? 21.353 29.229 62.767 1.00 68.21 344 LEU A N 1
ATOM 866 C CA . LEU A 1 125 ? 20.642 30.321 62.142 1.00 67.93 344 LEU A CA 1
ATOM 867 C C . LEU A 1 125 ? 19.165 30.027 62.183 1.00 68.61 344 LEU A C 1
ATOM 868 O O . LEU A 1 125 ? 18.360 30.882 62.555 1.00 69.18 344 LEU A O 1
ATOM 873 N N . HIS A 1 126 ? 18.808 28.814 61.793 1.00 69.06 345 HIS A N 1
ATOM 874 C CA . HIS A 1 126 ? 17.417 28.409 61.811 1.00 69.33 345 HIS A CA 1
ATOM 875 C C . HIS A 1 126 ? 16.893 28.838 63.178 1.00 68.35 345 HIS A C 1
ATOM 876 O O . HIS A 1 126 ? 15.965 29.653 63.303 1.00 66.48 345 HIS A O 1
ATOM 883 N N . SER A 1 127 ? 17.534 28.279 64.198 1.00 67.14 346 SER A N 1
ATOM 884 C CA . SER A 1 127 ? 17.207 28.532 65.595 1.00 65.81 346 SER A CA 1
ATOM 885 C C . SER A 1 127 ? 16.984 30.023 65.907 1.00 64.61 346 SER A C 1
ATOM 886 O O . SER A 1 127 ? 15.887 30.452 66.304 1.00 63.48 346 SER A O 1
ATOM 889 N N . LEU A 1 128 ? 18.052 30.786 65.714 1.00 63.10 347 LEU A N 1
ATOM 890 C CA . LEU A 1 128 ? 18.089 32.218 65.933 1.00 61.16 347 LEU A CA 1
ATOM 891 C C . LEU A 1 128 ? 16.928 32.942 65.247 1.00 60.96 347 LEU A C 1
ATOM 892 O O . LEU A 1 128 ? 16.250 33.768 65.857 1.00 60.46 347 LEU A O 1
ATOM 897 N N . VAL A 1 129 ? 16.696 32.618 63.980 1.00 61.08 348 VAL A N 1
ATOM 898 C CA . VAL A 1 129 ? 15.617 33.239 63.200 1.00 61.19 348 VAL A CA 1
ATOM 899 C C . VAL A 1 129 ? 14.224 33.011 63.772 1.00 63.40 348 VAL A C 1
ATOM 900 O O . VAL A 1 129 ? 13.346 33.870 63.654 1.00 64.25 348 VAL A O 1
ATOM 904 N N . LEU A 1 130 ? 14.016 31.840 64.373 1.00 64.63 349 LEU A N 1
ATOM 905 C CA . LEU A 1 130 ? 12.717 31.502 64.966 1.00 64.33 349 LEU A CA 1
ATOM 906 C C . LEU A 1 130 ? 12.618 32.197 66.298 1.00 64.51 349 LEU A C 1
ATOM 907 O O . LEU A 1 130 ? 11.539 32.629 66.692 1.00 64.96 349 LEU A O 1
ATOM 912 N N . ARG A 1 131 ? 13.745 32.294 67.000 1.00 64.91 350 ARG A N 1
ATOM 913 C CA . ARG A 1 131 ? 13.720 32.953 68.284 1.00 65.41 350 ARG A CA 1
ATOM 914 C C . ARG A 1 131 ? 13.362 34.405 68.021 1.00 65.02 350 ARG A C 1
ATOM 915 O O . ARG A 1 131 ? 12.516 34.984 68.694 1.00 64.64 350 ARG A O 1
ATOM 923 N N . ALA A 1 132 ? 13.984 34.985 67.003 1.00 65.43 351 ALA A N 1
ATOM 924 C CA . ALA A 1 132 ? 13.717 36.378 66.670 1.00 64.37 351 ALA A CA 1
ATOM 925 C C . ALA A 1 132 ? 12.238 36.606 66.364 1.00 63.67 351 ALA A C 1
ATOM 926 O O . ALA A 1 132 ? 11.671 37.636 66.707 1.00 62.50 351 ALA A O 1
ATOM 928 N N . GLN A 1 133 ? 11.600 35.626 65.748 1.00 65.28 352 GLN A N 1
ATOM 929 C CA . GLN A 1 133 ? 10.198 35.772 65.392 1.00 66.91 352 GLN A CA 1
ATOM 930 C C . GLN A 1 133 ? 9.261 35.673 66.582 1.00 67.52 352 GLN A C 1
ATOM 931 O O . GLN A 1 133 ? 8.161 36.234 66.583 1.00 65.78 352 GLN A O 1
ATOM 937 N N . GLU A 1 134 ? 9.702 34.965 67.609 1.00 69.85 353 GLU A N 1
ATOM 938 C CA . GLU A 1 134 ? 8.879 34.845 68.795 1.00 72.37 353 GLU A CA 1
ATOM 939 C C . GLU A 1 134 ? 8.800 36.217 69.429 1.00 72.36 353 GLU A C 1
ATOM 940 O O . GLU A 1 134 ? 7.739 36.590 69.957 1.00 73.47 353 GLU A O 1
ATOM 946 N N . LEU A 1 135 ? 9.919 36.953 69.355 1.00 70.77 354 LEU A N 1
ATOM 947 C CA . LEU A 1 135 ? 10.018 38.304 69.897 1.00 68.94 354 LEU A CA 1
ATOM 948 C C . LEU A 1 135 ? 9.228 39.267 69.033 1.00 66.79 354 LEU A C 1
ATOM 949 O O . LEU A 1 135 ? 8.822 40.322 69.488 1.00 65.47 354 LEU A O 1
ATOM 954 N N . VAL A 1 136 ? 8.995 38.894 67.783 1.00 66.23 355 VAL A N 1
ATOM 955 C CA . VAL A 1 136 ? 8.200 39.752 66.904 1.00 67.22 355 VAL A CA 1
ATOM 956 C C . VAL A 1 136 ? 6.708 39.597 67.223 1.00 67.33 355 VAL A C 1
ATOM 957 O O . VAL A 1 136 ? 5.958 40.548 67.107 1.00 65.48 355 VAL A O 1
ATOM 961 N N . LEU A 1 137 ? 6.277 38.412 67.646 1.00 69.28 356 LEU A N 1
ATOM 962 C CA . LEU A 1 137 ? 4.867 38.237 67.961 1.00 71.85 356 LEU A CA 1
ATOM 963 C C . LEU A 1 137 ? 4.603 38.915 69.276 1.00 73.87 356 LEU A C 1
ATOM 964 O O . LEU A 1 137 ? 3.588 39.608 69.455 1.00 74.33 356 LEU A O 1
ATOM 969 N N . GLN A 1 138 ? 5.543 38.722 70.191 1.00 74.35 357 GLN A N 1
ATOM 970 C CA . GLN A 1 138 ? 5.451 39.307 71.503 1.00 74.18 357 GLN A CA 1
ATOM 971 C C . GLN A 1 138 ? 5.241 40.816 71.408 1.00 73.68 357 GLN A C 1
ATOM 972 O O . GLN A 1 138 ? 4.262 41.330 71.986 1.00 73.06 357 GLN A O 1
ATOM 978 N N . LEU A 1 139 ? 6.138 41.496 70.668 1.00 71.31 358 LEU A N 1
ATOM 979 C CA . LEU A 1 139 ? 6.102 42.955 70.475 1.00 69.00 358 LEU A CA 1
ATOM 980 C C . LEU A 1 139 ? 4.867 43.443 69.700 1.00 70.00 358 LEU A C 1
ATOM 981 O O . LEU A 1 139 ? 4.458 44.605 69.816 1.00 68.03 358 LEU A O 1
ATOM 986 N N . LEU A 1 140 ? 4.280 42.542 68.917 1.00 70.22 359 LEU A N 1
ATOM 987 C CA . LEU A 1 140 ? 3.074 42.832 68.165 1.00 69.96 359 LEU A CA 1
ATOM 988 C C . LEU A 1 140 ? 1.887 42.824 69.145 1.00 73.25 359 LEU A C 1
ATOM 989 O O . LEU A 1 140 ? 0.982 43.679 69.067 1.00 73.07 359 LEU A O 1
ATOM 994 N N . ALA A 1 141 ? 1.892 41.865 70.071 1.00 74.57 360 ALA A N 1
ATOM 995 C CA . ALA A 1 141 ? 0.824 41.799 71.049 1.00 76.07 360 ALA A CA 1
ATOM 996 C C . ALA A 1 141 ? 0.837 43.100 71.840 1.00 78.11 360 ALA A C 1
ATOM 997 O O . ALA A 1 141 ? -0.199 43.752 71.976 1.00 79.25 360 ALA A O 1
ATOM 999 N N . LEU A 1 142 ? 2.014 43.480 72.345 1.00 78.66 361 LEU A N 1
ATOM 1000 C CA . LEU A 1 142 ? 2.167 44.716 73.127 1.00 77.54 361 LEU A CA 1
ATOM 1001 C C . LEU A 1 142 ? 1.813 45.928 72.276 1.00 77.25 361 LEU A C 1
ATOM 1002 O O . LEU A 1 142 ? 1.663 47.024 72.787 1.00 77.03 361 LEU A O 1
ATOM 1007 N N . GLN A 1 143 ? 1.687 45.722 70.973 1.00 77.10 362 GLN A N 1
ATOM 1008 C CA . GLN A 1 143 ? 1.345 46.811 70.079 1.00 78.43 362 GLN A CA 1
ATOM 1009 C C . GLN A 1 143 ? 2.432 47.885 70.004 1.00 78.47 362 GLN A C 1
ATOM 1010 O O . GLN A 1 143 ? 2.152 49.077 70.125 1.00 79.09 362 GLN A O 1
ATOM 1016 N N . LEU A 1 144 ? 3.671 47.454 69.800 1.00 77.31 363 LEU A N 1
ATOM 1017 C CA . LEU A 1 144 ? 4.805 48.362 69.694 1.00 76.45 363 LEU A CA 1
ATOM 1018 C C . LEU A 1 144 ? 4.641 49.375 68.562 1.00 77.59 363 LEU A C 1
ATOM 1019 O O . LEU A 1 144 ? 4.401 48.990 67.416 1.00 78.48 363 LEU A O 1
ATOM 1024 N N . ASP A 1 145 ? 4.779 50.666 68.874 1.00 78.51 364 ASP A N 1
ATOM 1025 C CA . ASP A 1 145 ? 4.679 51.714 67.852 1.00 78.09 364 ASP A CA 1
ATOM 1026 C C . ASP A 1 145 ? 6.044 52.378 67.563 1.00 77.74 364 ASP A C 1
ATOM 1027 O O . ASP A 1 145 ? 7.056 52.052 68.191 1.00 78.13 364 ASP A O 1
ATOM 1032 N N . ARG A 1 146 ? 6.065 53.312 66.616 1.00 77.21 365 ARG A N 1
ATOM 1033 C CA . ARG A 1 146 ? 7.304 53.988 66.246 1.00 77.11 365 ARG A CA 1
ATOM 1034 C C . ARG A 1 146 ? 7.841 54.871 67.353 1.00 76.83 365 ARG A C 1
ATOM 1035 O O . ARG A 1 146 ? 9.052 54.967 67.533 1.00 77.16 365 ARG A O 1
ATOM 1037 N N . GLN A 1 147 ? 6.950 55.518 68.095 1.00 76.81 366 GLN A N 1
ATOM 1038 C CA . GLN A 1 147 ? 7.383 56.391 69.185 1.00 77.28 366 GLN A CA 1
ATOM 1039 C C . GLN A 1 147 ? 8.185 55.602 70.223 1.00 76.77 366 GLN A C 1
ATOM 1040 O O . GLN A 1 147 ? 9.254 56.040 70.665 1.00 76.51 366 GLN A O 1
ATOM 1046 N N . GLU A 1 148 ? 7.679 54.429 70.597 1.00 75.42 367 GLU A N 1
ATOM 1047 C CA . GLU A 1 148 ? 8.364 53.579 71.563 1.00 73.78 367 GLU A CA 1
ATOM 1048 C C . GLU A 1 148 ? 9.570 52.941 70.880 1.00 73.35 367 GLU A C 1
ATOM 1049 O O . GLU A 1 148 ? 10.682 52.916 71.436 1.00 71.74 367 GLU A O 1
ATOM 1055 N N . PHE A 1 149 ? 9.343 52.430 69.671 1.00 71.66 368 PHE A N 1
ATOM 1056 C CA . PHE A 1 149 ? 10.404 51.798 68.908 1.00 70.37 368 PHE A CA 1
ATOM 1057 C C . PHE A 1 149 ? 11.631 52.696 68.880 1.00 70.07 368 PHE A C 1
ATOM 1058 O O . PHE A 1 149 ? 12.751 52.271 69.176 1.00 69.90 368 PHE A O 1
ATOM 1066 N N . VAL A 1 150 ? 11.403 53.949 68.514 1.00 69.89 369 VAL A N 1
ATOM 1067 C CA . VAL A 1 150 ? 12.462 54.947 68.424 1.00 70.14 369 VAL A CA 1
ATOM 1068 C C . VAL A 1 150 ? 13.103 55.233 69.784 1.00 71.30 369 VAL A C 1
ATOM 1069 O O . VAL A 1 150 ? 14.338 55.336 69.923 1.00 69.81 369 VAL A O 1
ATOM 1073 N N . CYS A 1 151 ? 12.246 55.357 70.789 1.00 72.12 370 CYS A N 1
ATOM 1074 C CA . CYS A 1 151 ? 12.710 55.620 72.134 1.00 73.51 370 CYS A CA 1
ATOM 1075 C C . CYS A 1 151 ? 13.574 54.456 72.618 1.00 71.65 370 CYS A C 1
ATOM 1076 O O . CYS A 1 151 ? 14.609 54.652 73.271 1.00 70.42 370 CYS A O 1
ATOM 1079 N N . LEU A 1 152 ? 13.137 53.248 72.268 1.00 70.26 371 LEU A N 1
ATOM 1080 C CA . LEU A 1 152 ? 13.818 52.017 72.647 1.00 69.40 371 LEU A CA 1
ATOM 1081 C C . LEU A 1 152 ? 15.213 51.855 72.068 1.00 69.27 371 LEU A C 1
ATOM 1082 O O . LEU A 1 152 ? 16.118 51.353 72.744 1.00 66.06 371 LEU A O 1
ATOM 1087 N N . LYS A 1 153 ? 15.389 52.272 70.821 1.00 70.69 372 LYS A N 1
ATOM 1088 C CA . LYS A 1 153 ? 16.706 52.194 70.213 1.00 73.89 372 LYS A CA 1
ATOM 1089 C C . LYS A 1 153 ? 17.660 53.064 71.030 1.00 75.14 372 LYS A C 1
ATOM 1090 O O . LYS A 1 153 ? 18.771 52.638 71.394 1.00 74.80 372 LYS A O 1
ATOM 1096 N N . PHE A 1 154 ? 17.219 54.286 71.319 1.00 75.23 373 PHE A N 1
ATOM 1097 C CA . PHE A 1 154 ? 18.038 55.214 72.086 1.00 75.42 373 PHE A CA 1
ATOM 1098 C C . PHE A 1 154 ? 18.497 54.497 73.335 1.00 74.55 373 PHE A C 1
ATOM 1099 O O . PHE A 1 154 ? 19.698 54.327 73.569 1.00 74.32 373 PHE A O 1
ATOM 1107 N N . ILE A 1 155 ? 17.515 54.065 74.122 1.00 72.51 374 ILE A N 1
ATOM 1108 C CA . ILE A 1 155 ? 17.754 53.330 75.355 1.00 71.68 374 ILE A CA 1
ATOM 1109 C C . ILE A 1 155 ? 18.788 52.209 75.202 1.00 73.00 374 ILE A C 1
ATOM 1110 O O . ILE A 1 155 ? 19.619 52.003 76.090 1.00 73.03 374 ILE A O 1
ATOM 1115 N N . ILE A 1 156 ? 18.744 51.483 74.089 1.00 74.14 375 ILE A N 1
ATOM 1116 C CA . ILE A 1 156 ? 19.695 50.396 73.887 1.00 75.69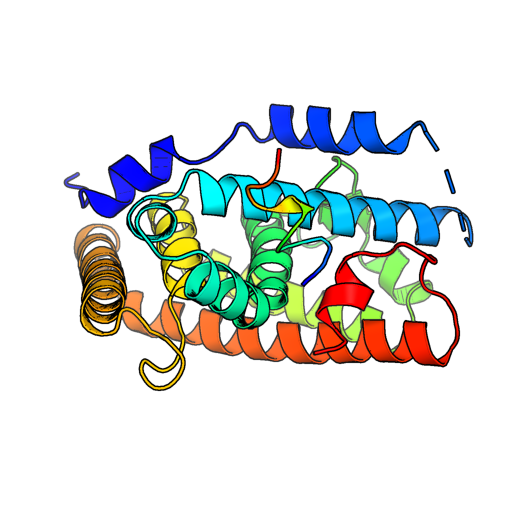 375 ILE A CA 1
ATOM 1117 C C . ILE A 1 156 ? 21.098 50.954 73.702 1.00 78.11 375 ILE A C 1
ATOM 1118 O O . ILE A 1 156 ? 22.088 50.334 74.115 1.00 78.55 375 ILE A O 1
ATOM 1123 N N . LEU A 1 157 ? 21.179 52.130 73.090 1.00 79.89 376 LEU A N 1
ATOM 1124 C CA . LEU A 1 157 ? 22.465 52.760 72.832 1.00 82.19 376 LEU A CA 1
ATOM 1125 C C . LEU A 1 157 ? 23.198 53.129 74.133 1.00 84.01 376 LEU A C 1
ATOM 1126 O O . LEU A 1 157 ? 24.400 52.897 74.289 1.00 83.15 376 LEU A O 1
ATOM 1131 N N . PHE A 1 158 ? 22.443 53.677 75.075 1.00 87.03 377 PHE A N 1
ATOM 1132 C CA . PHE A 1 158 ? 22.967 54.114 76.366 1.00 89.98 377 PHE A CA 1
ATOM 1133 C C . PHE A 1 158 ? 22.797 53.118 77.497 1.00 91.36 377 PHE A C 1
ATOM 1134 O O . PHE A 1 158 ? 22.848 53.510 78.659 1.00 91.76 377 PHE A O 1
ATOM 1142 N N . SER A 1 159 ? 22.570 51.850 77.179 1.00 93.11 378 SER A N 1
ATOM 1143 C CA . SER A 1 159 ? 22.391 50.853 78.228 1.00 94.74 378 SER A CA 1
ATOM 1144 C C . SER A 1 159 ? 23.732 50.210 78.535 1.00 95.19 378 SER A C 1
ATOM 1145 O O . SER A 1 159 ? 24.027 49.092 78.106 1.00 95.75 378 SER A O 1
ATOM 1148 N N . LEU A 1 160 ? 24.544 50.932 79.289 1.00 95.74 379 LEU A N 1
ATOM 1149 C CA . LEU A 1 160 ? 25.858 50.446 79.661 1.00 96.10 379 LEU A CA 1
ATOM 1150 C C . LEU A 1 160 ? 26.160 50.926 81.065 1.00 97.60 379 LEU A C 1
ATOM 1151 O O . LEU A 1 160 ? 25.555 51.882 81.549 1.00 96.66 379 LEU A O 1
ATOM 1156 N N . ASP A 1 161 ? 27.087 50.250 81.731 1.00 100.41 380 ASP A N 1
ATOM 1157 C CA . ASP A 1 161 ? 27.460 50.639 83.084 1.00 102.34 380 ASP A CA 1
ATOM 1158 C C . ASP A 1 161 ? 28.240 51.947 83.003 1.00 103.12 380 ASP A C 1
ATOM 1159 O O . ASP A 1 161 ? 29.084 52.129 82.112 1.00 103.86 380 ASP A O 1
ATOM 1164 N N . LEU A 1 162 ? 27.947 52.855 83.930 1.00 102.67 381 LEU A N 1
ATOM 1165 C CA . LEU A 1 162 ? 28.616 54.148 83.970 1.00 102.15 381 LEU A CA 1
ATOM 1166 C C . LEU A 1 162 ? 30.124 54.044 84.285 1.00 102.53 381 LEU A C 1
ATOM 1167 O O . LEU A 1 162 ? 30.893 54.966 83.987 1.00 103.00 381 LEU A O 1
ATOM 1172 N N . LYS A 1 163 ? 30.540 52.917 84.864 1.00 102.64 382 LYS A N 1
ATOM 1173 C CA . LYS A 1 163 ? 31.941 52.687 85.216 1.00 103.06 382 LYS A CA 1
ATOM 1174 C C . LYS A 1 163 ? 32.782 52.399 83.985 1.00 103.06 382 LYS A C 1
ATOM 1175 O O . LYS A 1 163 ? 33.968 52.110 84.107 1.00 102.90 382 LYS A O 1
ATOM 1181 N N . PHE A 1 164 ? 32.171 52.465 82.805 1.00 104.15 383 PHE A N 1
ATOM 1182 C CA . PHE A 1 164 ? 32.895 52.182 81.555 1.00 105.19 383 PHE A CA 1
ATOM 1183 C C . PHE A 1 164 ? 33.071 53.402 80.663 1.00 104.79 383 PHE A C 1
ATOM 1184 O O . PHE A 1 164 ? 33.750 53.332 79.630 1.00 103.69 383 PHE A O 1
ATOM 1192 N N . LEU A 1 165 ? 32.455 54.509 81.067 1.00 105.13 384 LEU A N 1
ATOM 1193 C CA . LEU A 1 165 ? 32.519 55.747 80.304 1.00 105.82 384 LEU A CA 1
ATOM 1194 C C . LEU A 1 165 ? 33.393 56.821 80.953 1.00 106.40 384 LEU A C 1
ATOM 1195 O O . LEU A 1 165 ? 33.745 56.749 82.130 1.00 107.08 384 LEU A O 1
ATOM 1200 N N . ASN A 1 166 ? 33.757 57.819 80.165 1.00 107.03 385 ASN A N 1
ATOM 1201 C CA . ASN A 1 166 ? 34.580 58.904 80.666 1.00 107.01 385 ASN A CA 1
ATOM 1202 C C . ASN A 1 166 ? 33.639 60.007 81.095 1.00 107.40 385 ASN A C 1
ATOM 1203 O O . ASN A 1 166 ? 33.800 60.559 82.182 1.00 107.70 385 ASN A O 1
ATOM 1208 N N . ASN A 1 167 ? 32.656 60.323 80.247 1.00 107.86 386 ASN A N 1
ATOM 1209 C CA . ASN A 1 167 ? 31.673 61.349 80.578 1.00 108.16 386 ASN A CA 1
ATOM 1210 C C . ASN A 1 167 ? 30.576 60.725 81.431 1.00 108.86 386 ASN A C 1
ATOM 1211 O O . ASN A 1 167 ? 29.526 60.334 80.931 1.00 108.88 386 ASN A O 1
ATOM 1216 N N . HIS A 1 168 ? 30.859 60.624 82.725 1.00 109.75 387 HIS A N 1
ATOM 1217 C CA . HIS A 1 168 ? 29.958 60.052 83.726 1.00 109.72 387 HIS A CA 1
ATOM 1218 C C . HIS A 1 168 ? 28.504 60.540 83.640 1.00 109.76 387 HIS A C 1
ATOM 1219 O O . HIS A 1 168 ? 27.628 59.902 83.051 1.00 108.38 387 HIS A O 1
ATOM 1226 N N . ILE A 1 169 ? 28.278 61.675 84.294 1.00 109.87 388 ILE A N 1
ATOM 1227 C CA . ILE A 1 169 ? 26.983 62.323 84.414 1.00 109.87 388 ILE A CA 1
ATOM 1228 C C . ILE A 1 169 ? 26.148 62.500 83.159 1.00 109.24 388 ILE A C 1
ATOM 1229 O O . ILE A 1 169 ? 24.926 62.307 83.217 1.00 109.43 388 ILE A O 1
ATOM 1234 N N . LEU A 1 170 ? 26.778 62.862 82.041 1.00 108.22 389 LEU A N 1
ATOM 1235 C CA . LEU A 1 170 ? 26.014 63.093 80.814 1.00 108.29 389 LEU A CA 1
ATOM 1236 C C . LEU A 1 170 ? 25.148 61.894 80.375 1.00 107.71 389 LEU A C 1
ATOM 1237 O O . LEU A 1 170 ? 23.998 62.065 79.923 1.00 106.24 389 LEU A O 1
ATOM 1242 N N . VAL A 1 171 ? 25.710 60.694 80.515 1.00 107.98 390 VAL A N 1
ATOM 1243 C CA . VAL A 1 171 ? 25.024 59.455 80.158 1.00 107.71 390 VAL A CA 1
ATOM 1244 C C . VAL A 1 171 ? 23.885 59.136 81.136 1.00 107.50 390 VAL A C 1
ATOM 1245 O O . VAL A 1 171 ? 22.754 58.874 80.710 1.00 106.89 390 VAL A O 1
ATOM 1249 N N . LYS A 1 172 ? 24.193 59.149 82.434 1.00 106.83 391 LYS A N 1
ATOM 1250 C CA . LYS A 1 172 ? 23.193 58.888 83.473 1.00 106.47 391 LYS A CA 1
ATOM 1251 C C . LYS A 1 172 ? 21.939 59.746 83.238 1.00 106.00 391 LYS A C 1
ATOM 1252 O O . LYS A 1 172 ? 20.827 59.368 83.620 1.00 105.00 391 LYS A O 1
ATOM 1258 N N . ASP A 1 173 ? 22.120 60.899 82.608 1.00 105.33 392 ASP A N 1
ATOM 1259 C CA . ASP A 1 173 ? 20.994 61.769 82.338 1.00 104.67 392 ASP A CA 1
ATOM 1260 C C . ASP A 1 173 ? 20.235 61.226 81.140 1.00 103.64 392 ASP A C 1
ATOM 1261 O O . ASP A 1 173 ? 18.997 61.241 81.131 1.00 104.30 392 ASP A O 1
ATOM 1266 N N . ALA A 1 174 ? 20.978 60.751 80.138 1.00 101.36 393 ALA A N 1
ATOM 1267 C CA . ALA A 1 174 ? 20.372 60.184 78.925 1.00 99.16 393 ALA A CA 1
ATOM 1268 C C . ALA A 1 174 ? 19.536 58.935 79.236 1.00 96.88 393 ALA A C 1
ATOM 1269 O O . ALA A 1 174 ? 18.454 58.739 78.678 1.00 96.15 393 ALA A O 1
ATOM 1271 N N . GLN A 1 175 ? 20.039 58.111 80.147 1.00 94.70 394 GLN A N 1
ATOM 1272 C CA . GLN A 1 175 ? 19.352 56.889 80.539 1.00 93.85 394 GLN A CA 1
ATOM 1273 C C . GLN A 1 175 ? 18.029 57.155 81.241 1.00 93.09 394 GLN A C 1
ATOM 1274 O O . GLN A 1 175 ? 16.997 56.633 80.822 1.00 93.84 394 GLN A O 1
ATOM 1280 N N . GLU A 1 176 ? 18.067 57.950 82.309 1.00 91.94 395 GLU A N 1
ATOM 1281 C CA . GLU A 1 176 ? 16.871 58.296 83.077 1.00 90.56 395 GLU A CA 1
ATOM 1282 C C . GLU A 1 176 ? 15.867 59.068 82.235 1.00 89.71 395 GLU A C 1
ATOM 1283 O O . GLU A 1 176 ? 14.652 58.987 82.453 1.00 88.79 395 GLU A O 1
ATOM 1289 N N . LYS A 1 177 ? 16.383 59.832 81.280 1.00 88.31 396 LYS A N 1
ATOM 1290 C CA . LYS A 1 177 ? 15.541 60.604 80.385 1.00 86.76 396 LYS A CA 1
ATOM 1291 C C . LYS A 1 177 ? 14.679 59.639 79.567 1.00 85.94 396 LYS A C 1
ATOM 1292 O O . LYS A 1 177 ? 13.448 59.750 79.528 1.00 85.16 396 LYS A O 1
ATOM 1294 N N . ALA A 1 178 ? 15.348 58.690 78.922 1.00 84.78 397 ALA A N 1
ATOM 1295 C CA . ALA A 1 178 ? 14.691 57.692 78.085 1.00 84.51 397 ALA A CA 1
ATOM 1296 C C . ALA A 1 178 ? 13.649 56.810 78.818 1.00 84.68 397 ALA A C 1
ATOM 1297 O O . ALA A 1 178 ? 12.534 56.590 78.312 1.00 82.84 397 ALA A O 1
ATOM 1299 N N . ASN A 1 179 ? 14.015 56.302 79.996 1.00 83.58 398 ASN A N 1
ATOM 1300 C CA . ASN A 1 179 ? 13.121 55.448 80.766 1.00 83.18 398 ASN A CA 1
ATOM 1301 C C . ASN A 1 179 ? 11.857 56.187 81.189 1.00 84.43 398 ASN A C 1
ATOM 1302 O O . ASN A 1 179 ? 10.745 55.644 81.120 1.00 84.72 398 ASN A O 1
ATOM 1307 N N . ALA A 1 180 ? 12.024 57.427 81.639 1.00 85.07 399 ALA A N 1
ATOM 1308 C CA . ALA A 1 180 ? 10.881 58.231 82.064 1.00 84.67 399 ALA A CA 1
ATOM 1309 C C . ALA A 1 180 ? 10.019 58.626 80.853 1.00 84.92 399 ALA A C 1
ATOM 1310 O O . ALA A 1 180 ? 8.790 58.753 80.962 1.00 85.48 399 ALA A O 1
ATOM 1312 N N . ALA A 1 181 ? 10.670 58.803 79.703 1.00 84.30 400 ALA A N 1
ATOM 1313 C CA . ALA A 1 181 ? 9.979 59.169 78.477 1.00 83.85 400 ALA A CA 1
ATOM 1314 C C . ALA A 1 181 ? 9.077 58.018 78.052 1.00 84.22 400 ALA A C 1
ATOM 1315 O O . ALA A 1 181 ? 7.912 58.228 77.688 1.00 83.76 400 ALA A O 1
ATOM 1317 N N . LEU A 1 182 ? 9.615 56.802 78.111 1.00 84.18 401 LEU A N 1
ATOM 1318 C CA . LEU A 1 182 ? 8.855 55.609 77.744 1.00 84.79 401 LEU A CA 1
ATOM 1319 C C . LEU A 1 182 ? 7.704 55.368 78.725 1.00 85.27 401 LEU A C 1
ATOM 1320 O O . LEU A 1 182 ? 6.571 55.089 78.322 1.00 84.90 401 LEU A O 1
ATOM 1325 N N . LEU A 1 183 ? 7.996 55.477 80.013 1.00 85.46 402 LEU A N 1
ATOM 1326 C CA . LEU A 1 183 ? 6.966 55.280 81.011 1.00 87.00 402 LEU A CA 1
ATOM 1327 C C . LEU A 1 183 ? 5.812 56.230 80.780 1.00 87.33 402 LEU A C 1
ATOM 1328 O O . LEU A 1 183 ? 4.638 55.865 80.897 1.00 86.36 402 LEU A O 1
ATOM 1333 N N . ASP A 1 184 ? 6.165 57.470 80.481 1.00 87.61 403 ASP A N 1
ATOM 1334 C CA . ASP A 1 184 ? 5.171 58.481 80.239 1.00 88.49 403 ASP A CA 1
ATOM 1335 C C . ASP A 1 184 ? 4.315 58.084 79.067 1.00 89.32 403 ASP A C 1
ATOM 1336 O O . ASP A 1 184 ? 3.117 57.820 79.215 1.00 89.81 403 ASP A O 1
ATOM 1341 N N . TYR A 1 185 ? 4.948 58.038 77.899 1.00 88.70 404 TYR A N 1
ATOM 1342 C CA . TYR A 1 185 ? 4.256 57.699 76.676 1.00 87.09 404 TYR A CA 1
ATOM 1343 C C . TYR A 1 185 ? 3.453 56.430 76.876 1.00 87.39 404 TYR A C 1
ATOM 1344 O O . TYR A 1 185 ? 2.309 56.323 76.435 1.00 86.78 404 TYR A O 1
ATOM 1353 N N . THR A 1 186 ? 4.054 55.477 77.575 1.00 88.69 405 THR A N 1
ATOM 1354 C CA . THR A 1 186 ? 3.410 54.195 77.803 1.00 89.68 405 THR A CA 1
ATOM 1355 C C . THR A 1 186 ? 2.186 54.200 78.717 1.00 91.92 405 THR A C 1
ATOM 1356 O O . THR A 1 186 ? 1.109 53.774 78.309 1.00 92.39 405 THR A O 1
ATOM 1360 N N . LEU A 1 187 ? 2.329 54.695 79.938 1.00 94.37 406 LEU A N 1
ATOM 1361 C CA . LEU A 1 187 ? 1.200 54.714 80.866 1.00 96.64 406 LEU A CA 1
ATOM 1362 C C . LEU A 1 187 ? 0.133 55.661 80.370 1.00 98.07 406 LEU A C 1
ATOM 1363 O O . LEU A 1 187 ? -1.050 55.530 80.683 1.00 98.36 406 LEU A O 1
ATOM 1365 N N . CYS A 1 188 ? 0.579 56.613 79.575 1.00 99.46 407 CYS A N 1
ATOM 1366 C CA . CYS A 1 188 ? -0.277 57.640 79.050 1.00 101.56 407 CYS A CA 1
ATOM 1367 C C . CYS A 1 188 ? -1.134 57.189 77.861 1.00 103.19 407 CYS A C 1
ATOM 1368 O O . CYS A 1 188 ? -2.363 57.145 77.956 1.00 102.99 407 CYS A O 1
ATOM 1371 N N . HIS A 1 189 ? -0.472 56.834 76.757 1.00 105.15 408 HIS A N 1
ATOM 1372 C CA . HIS A 1 189 ? -1.119 56.427 75.503 1.00 105.57 408 HIS A CA 1
ATOM 1373 C C . HIS A 1 189 ? -1.595 54.977 75.440 1.00 106.15 408 HIS A C 1
ATOM 1374 O O . HIS A 1 189 ? -2.534 54.644 74.719 1.00 105.83 408 HIS A O 1
ATOM 1381 N N . TYR A 1 190 ? -0.953 54.111 76.204 1.00 107.54 409 TYR A N 1
ATOM 1382 C CA . TYR A 1 190 ? -1.342 52.705 76.238 1.00 109.03 409 TYR A CA 1
ATOM 1383 C C . TYR A 1 190 ? -1.846 52.428 77.649 1.00 109.42 409 TYR A C 1
ATOM 1384 O O . TYR A 1 190 ? -1.195 51.747 78.448 1.00 109.83 409 TYR A O 1
ATOM 1393 N N . PRO A 1 191 ? -3.030 52.976 77.973 1.00 109.87 410 PRO A N 1
ATOM 1394 C CA . PRO A 1 191 ? -3.696 52.848 79.270 1.00 109.87 410 PRO A CA 1
ATOM 1395 C C . PRO A 1 191 ? -4.411 51.504 79.450 1.00 109.87 410 PRO A C 1
ATOM 1396 O O . PRO A 1 191 ? -5.208 51.332 80.386 1.00 109.87 410 PRO A O 1
ATOM 1400 N N . HIS A 1 192 ? -4.146 50.556 78.557 1.00 109.84 411 HIS A N 1
ATOM 1401 C CA . HIS A 1 192 ? -4.773 49.241 78.670 1.00 109.75 411 HIS A CA 1
ATOM 1402 C C . HIS A 1 192 ? -4.110 48.478 79.842 1.00 109.78 411 HIS A C 1
ATOM 1403 O O . HIS A 1 192 ? -3.212 49.013 80.517 1.00 109.87 411 HIS A O 1
ATOM 1410 N N . CYS A 1 193 ? -4.544 47.252 80.114 1.00 108.29 412 CYS A N 1
ATOM 1411 C CA . CYS A 1 193 ? -3.964 46.505 81.236 1.00 105.90 412 CYS A CA 1
ATOM 1412 C C . CYS A 1 193 ? -2.624 45.830 80.906 1.00 104.40 412 CYS A C 1
ATOM 1413 O O . CYS A 1 193 ? -2.456 45.177 79.860 1.00 104.86 412 CYS A O 1
ATOM 1415 N N . GLY A 1 194 ? -1.677 45.999 81.825 1.00 101.53 413 GLY A N 1
ATOM 1416 C CA . GLY A 1 194 ? -0.356 45.434 81.669 1.00 97.32 413 GLY A CA 1
ATOM 1417 C C . GLY A 1 194 ? 0.622 46.581 81.764 1.00 95.34 413 GLY A C 1
ATOM 1418 O O . GLY A 1 194 ? 0.334 47.683 81.282 1.00 96.07 413 GLY A O 1
ATOM 1419 N N . ASP A 1 195 ? 1.768 46.347 82.389 1.00 92.29 414 ASP A N 1
ATOM 1420 C CA . ASP A 1 195 ? 2.761 47.401 82.505 1.00 89.44 414 ASP A CA 1
ATOM 1421 C C . ASP A 1 195 ? 3.727 47.411 81.308 1.00 87.74 414 ASP A C 1
ATOM 1422 O O . ASP A 1 195 ? 4.862 46.920 81.390 1.00 87.76 414 ASP A O 1
ATOM 1427 N N . LYS A 1 196 ? 3.271 47.997 80.206 1.00 84.48 415 LYS A N 1
ATOM 1428 C CA . LYS A 1 196 ? 4.063 48.050 79.003 1.00 81.42 415 LYS A CA 1
ATOM 1429 C C . LYS A 1 196 ? 5.474 48.560 79.239 1.00 80.92 415 LYS A C 1
ATOM 1430 O O . LYS A 1 196 ? 6.406 48.068 78.625 1.00 81.81 415 LYS A O 1
ATOM 1436 N N . PHE A 1 197 ? 5.658 49.527 80.128 1.00 80.11 416 PHE A N 1
ATOM 1437 C CA . PHE A 1 197 ? 7.005 50.016 80.350 1.00 79.72 416 PHE A CA 1
ATOM 1438 C C . PHE A 1 197 ? 7.918 48.873 80.773 1.00 80.52 416 PHE A C 1
ATOM 1439 O O . PHE A 1 197 ? 8.985 48.667 80.183 1.00 80.97 416 PHE A O 1
ATOM 1447 N N . GLN A 1 198 ? 7.492 48.121 81.785 1.00 80.16 417 GLN A N 1
ATOM 1448 C CA . GLN A 1 198 ? 8.300 47.017 82.303 1.00 78.82 417 GLN A CA 1
ATOM 1449 C C . GLN A 1 198 ? 8.261 45.827 81.347 1.00 76.58 417 GLN A C 1
ATOM 1450 O O . GLN A 1 198 ? 9.235 45.078 81.206 1.00 74.23 417 GLN A O 1
ATOM 1456 N N . GLN A 1 199 ? 7.129 45.667 80.678 1.00 75.21 418 GLN A N 1
ATOM 1457 C CA . GLN A 1 199 ? 6.971 44.578 79.735 1.00 74.77 418 GLN A CA 1
ATOM 1458 C C . GLN A 1 199 ? 7.917 44.757 78.557 1.00 73.78 418 GLN A C 1
ATOM 1459 O O . GLN A 1 199 ? 8.578 43.807 78.131 1.00 74.81 418 GLN A O 1
ATOM 1465 N N . LEU A 1 200 ? 7.989 45.972 78.026 1.00 70.70 419 LEU A N 1
ATOM 1466 C CA . LEU A 1 200 ? 8.883 46.233 76.906 1.00 68.66 419 LEU A CA 1
ATOM 1467 C C . LEU A 1 200 ? 10.316 46.021 77.343 1.00 68.62 419 LEU A C 1
ATOM 1468 O O . LEU A 1 200 ? 11.107 45.433 76.614 1.00 69.35 419 LEU A O 1
ATOM 1473 N N . LEU A 1 201 ? 10.653 46.497 78.537 1.00 69.07 420 LEU A N 1
ATOM 1474 C CA . LEU A 1 201 ? 12.002 46.326 79.060 1.00 69.31 420 LEU A CA 1
ATOM 1475 C C . LEU A 1 201 ? 12.408 44.864 79.070 1.00 70.61 420 LEU A C 1
ATOM 1476 O O . LEU A 1 201 ? 13.597 44.547 78.975 1.00 69.77 420 LEU A O 1
ATOM 1481 N N . LEU A 1 202 ? 11.420 43.977 79.194 1.00 71.87 421 LEU A N 1
ATOM 1482 C CA . LEU A 1 202 ? 11.685 42.541 79.174 1.00 72.99 421 LEU A CA 1
ATOM 1483 C C . LEU A 1 202 ? 12.071 42.120 77.759 1.00 73.08 421 LEU A C 1
ATOM 1484 O O . LEU A 1 202 ? 13.033 41.377 77.548 1.00 71.51 421 LEU A O 1
ATOM 1489 N N . CYS A 1 203 ? 11.300 42.587 76.787 1.00 72.69 422 CYS A N 1
ATOM 1490 C CA . CYS A 1 203 ? 11.608 42.265 75.410 1.00 74.57 422 CYS A CA 1
ATOM 1491 C C . CYS A 1 203 ? 13.056 42.676 75.107 1.00 74.32 422 CYS A C 1
ATOM 1492 O O . CYS A 1 203 ? 13.736 42.025 74.314 1.00 73.43 422 CYS A O 1
ATOM 1495 N N . LEU A 1 204 ? 13.532 43.745 75.740 1.00 73.58 423 LEU A N 1
ATOM 1496 C CA . LEU A 1 204 ? 14.900 44.189 75.508 1.00 74.53 423 LEU A CA 1
ATOM 1497 C C . LEU A 1 204 ? 15.982 43.254 76.081 1.00 75.07 423 LEU A C 1
ATOM 1498 O O . LEU A 1 204 ? 17.087 43.147 75.539 1.00 75.17 423 LEU A O 1
ATOM 1503 N N . VAL A 1 205 ? 15.692 42.582 77.185 1.00 74.21 424 VAL A N 1
ATOM 1504 C CA . VAL A 1 205 ? 16.692 41.674 77.732 1.00 74.23 424 VAL A CA 1
ATOM 1505 C C . VAL A 1 205 ? 16.671 40.420 76.841 1.00 73.50 424 VAL A C 1
ATOM 1506 O O . VAL A 1 205 ? 17.626 39.642 76.795 1.00 72.48 424 VAL A O 1
ATOM 1510 N N . GLU A 1 206 ? 15.560 40.236 76.135 1.00 73.68 425 GLU A N 1
ATOM 1511 C CA . GLU A 1 206 ? 15.413 39.104 75.230 1.00 73.91 425 GLU A CA 1
ATOM 1512 C C . GLU A 1 206 ? 16.343 39.413 74.056 1.00 72.30 425 GLU A C 1
ATOM 1513 O O . GLU A 1 206 ? 17.200 38.608 73.692 1.00 72.10 425 GLU A O 1
ATOM 1519 N N . VAL A 1 207 ? 16.174 40.603 73.483 1.00 70.70 426 VAL A N 1
ATOM 1520 C CA . VAL A 1 207 ? 17.008 41.056 72.374 1.00 68.49 426 VAL A CA 1
ATOM 1521 C C . VAL A 1 207 ? 18.482 40.822 72.734 1.00 68.70 426 VAL A C 1
ATOM 1522 O O . VAL A 1 207 ? 19.265 40.283 71.948 1.00 67.59 426 VAL A O 1
ATOM 1526 N N . ARG A 1 208 ? 18.851 41.205 73.945 1.00 69.27 427 ARG A N 1
ATOM 1527 C CA . ARG A 1 208 ? 20.223 41.042 74.362 1.00 70.41 427 ARG A CA 1
ATOM 1528 C C . ARG A 1 208 ? 20.651 39.562 74.384 1.00 68.68 427 ARG A C 1
ATOM 1529 O O . ARG A 1 208 ? 21.840 39.235 74.295 1.00 67.52 427 ARG A O 1
ATOM 1537 N N . ALA A 1 209 ? 19.687 38.658 74.480 1.00 68.67 428 ALA A N 1
ATOM 1538 C CA . ALA A 1 209 ? 20.025 37.235 74.509 1.00 69.84 428 ALA A CA 1
ATOM 1539 C C . ALA A 1 209 ? 20.287 36.749 73.076 1.00 71.05 428 ALA A C 1
ATOM 1540 O O . ALA A 1 209 ? 21.202 35.956 72.825 1.00 70.09 428 ALA A O 1
ATOM 1542 N N . LEU A 1 210 ? 19.464 37.237 72.150 1.00 71.36 429 LEU A N 1
ATOM 1543 C CA . LEU A 1 210 ? 19.580 36.914 70.738 1.00 72.27 429 LEU A CA 1
ATOM 1544 C C . LEU A 1 210 ? 20.902 37.449 70.228 1.00 73.23 429 LEU A C 1
ATOM 1545 O O . LEU A 1 210 ? 21.634 36.766 69.508 1.00 74.96 429 LEU A O 1
ATOM 1550 N N . SER A 1 211 ? 21.175 38.698 70.586 1.00 72.10 430 SER A N 1
ATOM 1551 C CA . SER A 1 211 ? 22.391 39.373 70.180 1.00 71.79 430 SER A CA 1
ATOM 1552 C C . SER A 1 211 ? 23.601 38.507 70.427 1.00 70.76 430 SER A C 1
ATOM 1553 O O . SER A 1 211 ? 24.463 38.371 69.565 1.00 68.51 430 SER A O 1
ATOM 1556 N N . MET A 1 212 ? 23.675 37.940 71.621 1.00 71.14 431 MET A N 1
ATOM 1557 C CA . MET A 1 212 ? 24.790 37.077 71.953 1.00 72.45 431 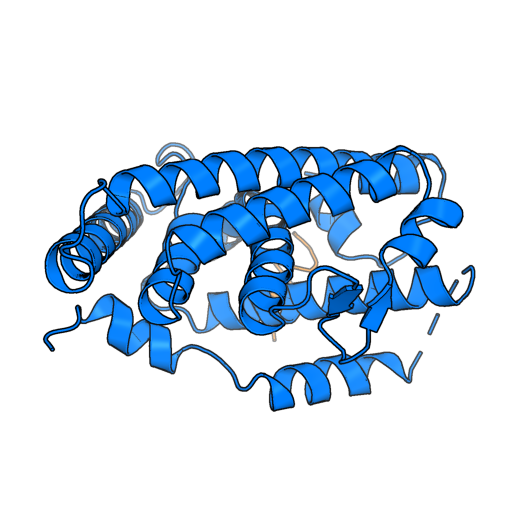MET A CA 1
ATOM 1558 C C . MET A 1 212 ? 24.810 35.822 71.082 1.00 71.00 431 MET A C 1
ATOM 1559 O O . MET A 1 212 ? 25.846 35.444 70.547 1.00 71.35 431 MET A O 1
ATOM 1564 N N . GLN A 1 213 ? 23.667 35.178 70.917 1.00 69.94 432 GLN A N 1
ATOM 1565 C CA . GLN A 1 213 ? 23.614 34.007 70.062 1.00 71.06 432 GLN A CA 1
ATOM 1566 C C . GLN A 1 213 ? 24.064 34.391 68.632 1.00 70.29 432 GLN A C 1
ATOM 1567 O O . GLN A 1 213 ? 24.848 33.687 67.979 1.00 69.23 432 GLN A O 1
ATOM 1573 N N . ALA A 1 214 ? 23.560 35.523 68.155 1.00 68.44 433 ALA A N 1
ATOM 1574 C CA . ALA A 1 214 ? 23.905 36.011 66.832 1.00 66.04 433 ALA A CA 1
ATOM 1575 C C . ALA A 1 214 ? 25.418 36.251 66.720 1.00 66.14 433 ALA A C 1
ATOM 1576 O O . ALA A 1 214 ? 26.002 36.112 65.650 1.00 66.73 433 ALA A O 1
ATOM 1578 N N . LYS A 1 215 ? 26.054 36.592 67.837 1.00 66.64 434 LYS A N 1
ATOM 1579 C CA . LYS A 1 215 ? 27.489 36.855 67.862 1.00 65.34 434 LYS A CA 1
ATOM 1580 C C . LYS A 1 215 ? 28.218 35.510 67.829 1.00 66.10 434 LYS A C 1
ATOM 1581 O O . LYS A 1 215 ? 29.328 35.370 67.271 1.00 64.93 434 LYS A O 1
ATOM 1583 N N . GLU A 1 216 ? 27.567 34.509 68.416 1.00 65.76 435 GLU A N 1
ATOM 1584 C CA . GLU A 1 216 ? 28.132 33.170 68.449 1.00 65.72 435 GLU A CA 1
ATOM 1585 C C . GLU A 1 216 ? 28.069 32.504 67.090 1.00 64.00 435 GLU A C 1
ATOM 1586 O O . GLU A 1 216 ? 28.872 31.639 66.781 1.00 63.73 435 GLU A O 1
ATOM 1592 N N . TYR A 1 217 ? 27.095 32.906 66.292 1.00 64.43 436 TYR A N 1
ATOM 1593 C CA . TYR A 1 217 ? 26.927 32.378 64.949 1.00 66.16 436 TYR A CA 1
ATOM 1594 C C . TYR A 1 217 ? 28.075 32.924 64.081 1.00 65.25 436 TYR A C 1
ATOM 1595 O O . TYR A 1 217 ? 28.842 32.153 63.505 1.00 63.08 436 TYR A O 1
ATOM 1604 N N . LEU A 1 218 ? 28.185 34.252 64.007 1.00 65.32 437 LEU A N 1
ATOM 1605 C CA . LEU A 1 218 ? 29.245 34.923 63.254 1.00 66.09 437 LEU A CA 1
ATOM 1606 C C . LEU A 1 218 ? 30.590 34.366 63.657 1.00 66.80 437 LEU A C 1
ATOM 1607 O O . LEU A 1 218 ? 31.444 34.107 62.824 1.00 67.57 437 LEU A O 1
ATOM 1612 N N . TYR A 1 219 ? 30.796 34.220 64.953 1.00 67.53 438 TYR A N 1
ATOM 1613 C CA . TYR A 1 219 ? 32.048 33.690 65.422 1.00 67.71 438 TYR A CA 1
ATOM 1614 C C . TYR A 1 219 ? 32.255 32.270 64.863 1.00 69.41 438 TYR A C 1
ATOM 1615 O O . TYR A 1 219 ? 33.372 31.868 64.554 1.00 69.81 438 TYR A O 1
ATOM 1624 N N . HIS A 1 220 ? 31.168 31.517 64.713 1.00 71.52 439 HIS A N 1
ATOM 1625 C CA . HIS A 1 220 ? 31.230 30.143 64.190 1.00 71.65 439 HIS A CA 1
ATOM 1626 C C . HIS A 1 220 ? 31.645 30.206 62.744 1.00 70.79 439 HIS A C 1
ATOM 1627 O O . HIS A 1 220 ? 32.502 29.458 62.282 1.00 69.93 439 HIS A O 1
ATOM 1634 N N . LYS A 1 221 ? 31.003 31.122 62.036 1.00 72.03 440 LYS A N 1
ATOM 1635 C CA . LYS A 1 221 ? 31.279 31.367 60.630 1.00 72.86 440 LYS A CA 1
ATOM 1636 C C . LYS A 1 221 ? 32.755 31.732 60.497 1.00 73.90 440 LYS A C 1
ATOM 1637 O O . LYS A 1 221 ? 33.460 31.157 59.668 1.00 73.78 440 LYS A O 1
ATOM 1643 N N . HIS A 1 222 ? 33.209 32.675 61.329 1.00 74.66 441 HIS A N 1
ATOM 1644 C CA . HIS A 1 222 ? 34.603 33.105 61.360 1.00 75.21 441 HIS A CA 1
ATOM 1645 C C . HIS A 1 222 ? 35.534 31.889 61.503 1.00 75.39 441 HIS A C 1
ATOM 1646 O O . HIS A 1 222 ? 36.331 31.606 60.619 1.00 74.70 441 HIS A O 1
ATOM 1653 N N . LEU A 1 223 ? 35.420 31.169 62.612 1.00 75.38 442 LEU A N 1
ATOM 1654 C CA . LEU A 1 223 ? 36.269 30.015 62.845 1.00 76.23 442 LEU A CA 1
ATOM 1655 C C . LEU A 1 223 ? 36.315 29.128 61.632 1.00 76.62 442 LEU A C 1
ATOM 1656 O O . LEU A 1 223 ? 37.360 28.568 61.295 1.00 74.96 442 LEU A O 1
ATOM 1661 N N . GLY A 1 224 ? 35.161 28.995 60.993 1.00 78.33 443 GLY A N 1
ATOM 1662 C CA . GLY A 1 224 ? 35.051 28.162 59.813 1.00 80.39 443 GLY A CA 1
ATOM 1663 C C . GLY A 1 224 ? 35.486 28.875 58.550 1.00 80.71 443 GLY A C 1
ATOM 1664 O O . GLY A 1 224 ? 35.373 28.338 57.452 1.00 79.49 443 GLY A O 1
ATOM 1665 N N . ASN A 1 225 ? 35.977 30.098 58.712 1.00 82.58 444 ASN A N 1
ATOM 1666 C CA . ASN A 1 225 ? 36.449 30.897 57.585 1.00 85.30 444 ASN A CA 1
ATOM 1667 C C . ASN A 1 225 ? 35.394 30.994 56.486 1.00 85.29 444 ASN A C 1
ATOM 1668 O O . ASN A 1 225 ? 35.633 30.562 55.355 1.00 84.84 444 ASN A O 1
ATOM 1673 N N . GLU A 1 226 ? 34.247 31.576 56.820 1.00 85.42 445 GLU A N 1
ATOM 1674 C CA . GLU A 1 226 ? 33.143 31.687 55.883 1.00 86.67 445 GLU A CA 1
ATOM 1675 C C . GLU A 1 226 ? 32.816 33.128 55.610 1.00 86.33 445 GLU A C 1
ATOM 1676 O O . GLU A 1 226 ? 32.393 33.491 54.506 1.00 87.74 445 GLU A O 1
ATOM 1682 N N . MET A 1 227 ? 33.006 33.950 56.626 1.00 84.95 446 MET A N 1
ATOM 1683 C CA . MET A 1 227 ? 32.696 35.358 56.516 1.00 84.28 446 MET A CA 1
ATOM 1684 C C . MET A 1 227 ? 33.550 36.084 55.481 1.00 85.61 446 MET A C 1
ATOM 1685 O O . MET A 1 227 ? 34.637 35.624 55.117 1.00 86.25 446 MET A O 1
ATOM 1690 N N . PRO A 1 228 ? 33.043 37.213 54.954 1.00 85.93 447 PRO A N 1
ATOM 1691 C CA . PRO A 1 228 ? 33.830 37.957 53.982 1.00 85.30 447 PRO A CA 1
ATOM 1692 C C . PRO A 1 228 ? 35.077 38.444 54.747 1.00 86.48 447 PRO A C 1
ATOM 1693 O O . PRO A 1 228 ? 35.117 38.451 55.995 1.00 85.68 447 PRO A O 1
ATOM 1697 N N . ARG A 1 229 ? 36.083 38.863 53.990 1.00 87.51 448 ARG A N 1
ATOM 1698 C CA . ARG A 1 229 ? 37.348 39.344 54.538 1.00 88.40 448 ARG A CA 1
ATOM 1699 C C . ARG A 1 229 ? 37.253 40.669 55.296 1.00 88.17 448 ARG A C 1
ATOM 1700 O O . ARG A 1 229 ? 37.638 40.750 56.466 1.00 89.37 448 ARG A O 1
ATOM 1708 N N . ASN A 1 230 ? 36.732 41.698 54.623 1.00 87.41 449 ASN A N 1
ATOM 1709 C CA . ASN A 1 230 ? 36.589 43.046 55.187 1.00 85.05 449 ASN A CA 1
ATOM 1710 C C . ASN A 1 230 ? 35.287 43.257 55.944 1.00 83.13 449 ASN A C 1
ATOM 1711 O O . ASN A 1 230 ? 34.834 44.395 56.082 1.00 83.36 449 ASN A O 1
ATOM 1713 N N . ASN A 1 231 ? 34.701 42.168 56.436 1.00 81.15 450 ASN A N 1
ATOM 1714 C CA . ASN A 1 231 ? 33.436 42.224 57.150 1.00 78.28 450 ASN A CA 1
ATOM 1715 C C . ASN A 1 231 ? 33.537 43.041 58.421 1.00 77.15 450 ASN A C 1
ATOM 1716 O O . ASN A 1 231 ? 34.392 42.787 59.275 1.00 74.79 450 ASN A O 1
ATOM 1721 N N . LEU A 1 232 ? 32.667 44.044 58.511 1.00 76.87 451 LEU A N 1
ATOM 1722 C CA . LEU A 1 232 ? 32.600 44.933 59.665 1.00 77.33 451 LEU A CA 1
ATOM 1723 C C . LEU A 1 232 ? 32.171 44.225 60.937 1.00 76.26 451 LEU A C 1
ATOM 1724 O O . LEU A 1 232 ? 32.763 44.400 62.009 1.00 76.67 451 LEU A O 1
ATOM 1729 N N . LEU A 1 233 ? 31.094 43.465 60.818 1.00 74.49 452 LEU A N 1
ATOM 1730 C CA . LEU A 1 233 ? 30.578 42.734 61.947 1.00 73.44 452 LEU A CA 1
ATOM 1731 C C . LEU A 1 233 ? 31.712 41.947 62.622 1.00 74.39 452 LEU A C 1
ATOM 1732 O O . LEU A 1 233 ? 31.858 42.009 63.848 1.00 74.44 452 LEU A O 1
ATOM 1737 N N . ILE A 1 234 ? 32.512 41.229 61.830 1.00 74.68 453 ILE A N 1
ATOM 1738 C CA . ILE A 1 234 ? 33.614 40.447 62.373 1.00 75.87 453 ILE A CA 1
ATOM 1739 C C . ILE A 1 234 ? 34.603 41.360 63.069 1.00 78.75 453 ILE A C 1
ATOM 1740 O O . ILE A 1 234 ? 35.284 40.962 64.003 1.00 79.17 453 ILE A O 1
ATOM 1745 N N . GLU A 1 235 ? 34.678 42.598 62.619 1.00 81.52 454 GLU A N 1
ATOM 1746 C CA . GLU A 1 235 ? 35.588 43.533 63.237 1.00 85.20 454 GLU A CA 1
ATOM 1747 C C . GLU A 1 235 ? 35.094 43.950 64.596 1.00 87.44 454 GLU A C 1
ATOM 1748 O O . GLU A 1 235 ? 35.889 44.324 65.461 1.00 90.37 454 GLU A O 1
ATOM 1754 N N . MET A 1 236 ? 33.783 43.880 64.787 1.00 88.13 455 MET A N 1
ATOM 1755 C CA . MET A 1 236 ? 33.187 44.257 66.054 1.00 87.83 455 MET A CA 1
ATOM 1756 C C . MET A 1 236 ? 33.211 43.064 67.008 1.00 88.53 455 MET A C 1
ATOM 1757 O O . MET A 1 236 ? 33.346 43.221 68.224 1.00 87.76 455 MET A O 1
ATOM 1762 N N . LEU A 1 237 ? 33.097 41.872 66.430 1.00 90.05 456 LEU A N 1
ATOM 1763 C CA . LEU A 1 237 ? 33.080 40.633 67.198 1.00 92.95 456 LEU A CA 1
ATOM 1764 C C . LEU A 1 237 ? 34.374 40.436 67.971 1.00 95.84 456 LEU A C 1
ATOM 1765 O O . LEU A 1 237 ? 34.407 39.781 69.028 1.00 95.59 456 LEU A O 1
ATOM 1770 N N . GLN A 1 238 ? 35.437 41.015 67.425 1.00 100.18 457 GLN A N 1
ATOM 1771 C CA . GLN A 1 238 ? 36.775 40.901 68.002 1.00 103.97 457 GLN A CA 1
ATOM 1772 C C . GLN A 1 238 ? 37.188 42.140 68.802 1.00 105.15 457 GLN A C 1
ATOM 1773 O O . GLN A 1 238 ? 37.823 43.060 68.274 1.00 104.58 457 GLN A O 1
ATOM 1779 N N . ALA A 1 239 ? 36.825 42.144 70.082 1.00 106.78 458 ALA A N 1
ATOM 1780 C CA . ALA A 1 239 ? 37.132 43.251 70.980 1.00 107.79 458 ALA A CA 1
ATOM 1781 C C . ALA A 1 239 ? 36.628 42.968 72.408 1.00 109.31 458 ALA A C 1
ATOM 1782 O O . ALA A 1 239 ? 37.450 43.109 73.350 1.00 109.87 458 ALA A O 1
ATOM 1784 N N . ALA B 2 1 ? 38.881 51.713 67.460 0.58 90.73 598 ALA B N 1
ATOM 1785 C CA . ALA B 2 1 ? 38.534 50.734 66.392 0.58 90.98 598 ALA B CA 1
ATOM 1786 C C . ALA B 2 1 ? 38.890 51.300 65.037 0.58 90.38 598 ALA B C 1
ATOM 1787 O O . ALA B 2 1 ? 39.288 52.447 64.922 0.58 90.48 598 ALA B O 1
ATOM 1789 N N . GLN B 2 2 ? 38.748 50.493 64.005 0.58 91.29 599 GLN B N 1
ATOM 1790 C CA . GLN B 2 2 ? 39.083 50.962 62.682 0.58 92.19 599 GLN B CA 1
ATOM 1791 C C . GLN B 2 2 ? 37.839 51.553 62.018 0.58 91.17 599 GLN B C 1
ATOM 1792 O O . GLN B 2 2 ? 37.761 52.763 61.807 0.58 91.94 599 GLN B O 1
ATOM 1798 N N . ALA B 2 3 ? 36.866 50.696 61.724 0.58 91.53 600 ALA B N 1
ATOM 1799 C CA . ALA B 2 3 ? 35.623 51.115 61.094 0.58 92.22 600 ALA B CA 1
ATOM 1800 C C . ALA B 2 3 ? 34.848 52.034 62.027 0.58 91.92 600 ALA B C 1
ATOM 1801 O O . ALA B 2 3 ? 33.865 52.650 61.630 0.58 92.39 600 ALA B O 1
ATOM 1803 N N . LEU B 2 4 ? 35.261 52.129 63.276 0.58 92.14 601 LEU B N 1
ATOM 1804 C CA . LEU B 2 4 ? 34.534 53.021 64.132 0.58 93.01 601 LEU B CA 1
ATOM 1805 C C . LEU B 2 4 ? 35.392 54.245 64.342 0.58 93.27 601 LEU B C 1
ATOM 1806 O O . LEU B 2 4 ? 34.914 55.352 64.180 0.58 93.70 601 LEU B O 1
ATOM 1811 N N . ALA B 2 5 ? 36.669 54.076 64.658 0.58 93.91 602 ALA B N 1
ATOM 1812 C CA . ALA B 2 5 ? 37.464 55.267 64.901 0.58 94.44 602 ALA B CA 1
ATOM 1813 C C . ALA B 2 5 ? 37.624 56.020 63.599 0.58 94.49 602 ALA B C 1
ATOM 1814 O O . ALA B 2 5 ? 37.274 57.207 63.499 0.58 94.84 602 ALA B O 1
ATOM 1816 N N . ALA B 2 6 ? 38.099 55.295 62.585 0.58 94.85 603 ALA B N 1
ATOM 1817 C CA . ALA B 2 6 ? 38.404 55.891 61.277 0.58 95.51 603 ALA B CA 1
ATOM 1818 C C . ALA B 2 6 ? 37.152 56.162 60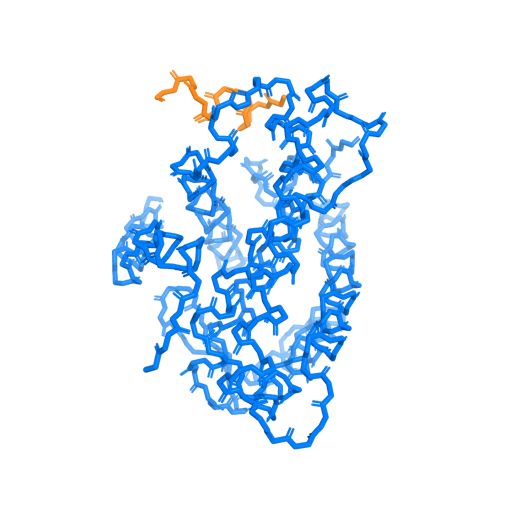.473 0.58 95.71 603 ALA B C 1
ATOM 1819 O O . ALA B 2 6 ? 37.052 57.136 59.690 0.58 96.31 603 ALA B O 1
ATOM 1821 N N . LEU B 2 7 ? 36.176 55.307 60.675 0.58 95.33 604 LEU B N 1
ATOM 1822 C CA . LEU B 2 7 ? 35.008 55.434 59.893 0.58 94.78 604 LEU B CA 1
ATOM 1823 C C . LEU B 2 7 ? 33.953 56.279 60.573 0.58 93.82 604 LEU B C 1
ATOM 1824 O O . LEU B 2 7 ? 33.145 56.894 59.886 0.58 93.93 604 LEU B O 1
ATOM 1829 N N . LEU B 2 8 ? 33.983 56.350 61.901 0.58 92.80 605 LEU B N 1
ATOM 1830 C CA . LEU B 2 8 ? 32.963 57.110 62.596 0.58 92.41 605 LEU B CA 1
ATOM 1831 C C . LEU B 2 8 ? 32.907 58.591 62.226 0.58 92.70 605 LEU B C 1
ATOM 1832 O O . LEU B 2 8 ? 32.022 59.009 61.469 0.58 92.52 605 LEU B O 1
ATOM 1837 N N . ALA B 2 9 ? 33.820 59.389 62.774 0.58 92.87 606 ALA B N 1
ATOM 1838 C CA . ALA B 2 9 ? 33.801 60.817 62.509 0.58 93.12 606 ALA B CA 1
ATOM 1839 C C . ALA B 2 9 ? 34.980 61.301 61.693 0.58 93.37 606 ALA B C 1
ATOM 1840 O O . ALA B 2 9 ? 35.159 62.503 61.550 0.58 93.11 606 ALA B O 1
ATOM 1842 N N . LYS B 2 10 ? 35.773 60.396 61.128 0.58 93.88 607 LYS B N 1
ATOM 1843 C CA . LYS B 2 10 ? 36.918 60.862 60.354 0.58 94.37 607 LYS B CA 1
ATOM 1844 C C . LYS B 2 10 ? 36.490 61.448 59.018 0.58 94.55 607 LYS B C 1
ATOM 1845 O O . LYS B 2 10 ? 37.183 62.292 58.454 0.58 94.44 607 LYS B O 1
ATOM 1851 N N . ALA B 2 11 ? 35.345 61.011 58.510 0.58 94.60 608 ALA B N 1
ATOM 1852 C CA . ALA B 2 11 ? 34.863 61.533 57.239 0.58 94.90 608 ALA B CA 1
ATOM 1853 C C . ALA B 2 11 ? 33.602 62.358 57.478 0.58 95.21 608 ALA B C 1
ATOM 1854 O O . ALA B 2 11 ? 33.059 62.269 58.609 0.58 94.75 608 ALA B O 1
#

B-factor: mean 85.57, std 14.41, range [49.44, 109.87]

Sequence (241 aa):
SNVPELMLQLLQLEPDEDQVRARILGCLQEPAAFGLLCRMADQTFISIVDWARRCMVFKELEVADQMTLLQNCWSELLVFDHIYRQVQHGKEGSILLVTGQEVELTTVATQAGSLLHSLVLRAQELVLQLLALQLDRQEFVCLKFIILFSLDLKFLNNHILVKDAQEKANAALLDYTLCHYPHCGDKFQQLLLCLVEVRALSMQAKEYLYHKHLGNEMPRNNLLIEMLQAAQALAALLAKA

CATH classification: 1.10.565.10

Radius of gyration: 17.85 Å; Cα contacts (8 Å, |Δi|>4): 230; chains: 2; bounding box: 44×42×42 Å

Secondary structure (DSSP, 8-state):
----HHHHHHHHSPPPHHHHHHHHHHHH---HHHHHHHHHHHHHHHHHHHHHHT-HHHHTS-HHHHHHHHHHHHHHHHHHHHHHHHHHH--SSEEE-SSS-EEEHHHHHHHS-HHHHHHHHHHHHHHHHHHHTT--HHHHHHHHHHHHT-S-GGG-SSHHHHHHHHHHHHHHHHHHHHHH--SSS-HHHHHHHHHHHHHHHHHHHHHHHHHHHHTT-S-TT-HHHHHH--/-IIIIIHHS--

Nearest PDB structures (foldseek):
  1yow-assembly1_A  TM=1.004E+00  e=3.667E-33  Homo sapiens
  7kht-assembly1_A  TM=9.945E-01  e=4.466E-28  Homo sapiens
  1zdt-assembly3_B-2  TM=9.954E-01  e=8.560E-28  Homo sapiens
  1zdt-assembly3_A  TM=9.764E-01  e=1.080E-27  Homo sapiens
  1ymt-assembly1_A  TM=9.836E-01  e=7.965E-27  Mus musculus

Solvent-accessible surface area: 12394 Å² total; per-residue (Å²): 124,123,39,24,108,28,0,88,76,0,61,87,53,61,60,74,115,80,102,25,101,64,60,7,77,47,72,37,155,138,120,96,65,49,28,73,73,13,42,20,27,14,45,15,2,51,48,17,12,92,10,0,41,54,0,30,27,0,114,127,12,51,82,57,2,11,20,40,0,0,70,52,0,16,21,10,2,27,23,2,32,48,0,22,50,2,18,112,29,39,119,119,34,4,13,41,21,20,4,40,101,106,42,96,38,92,65,12,46,103,140,22,46,99,85,62,54,48,18,16,78,75,7,25,111,0,5,84,94,2,58,82,26,102,13,26,37,48,0,14,2,0,3,19,2,20,4,0,2,53,30,78,50,150,115,12,110,46,108,119,46,0,82,76,5,44,99,45,0,51,51,9,0,85,77,15,3,66,76,40,43,93,125,116,50,86,12,31,92,74,1,40,105,9,23,95,41,0,130,30,2,3,112,53,20,26,108,36,23,106,98,38,71,121,41,137,92,22,31,230,84,3,17,11,16,64,12,38,98,118,70,121,8,2,31,35,86,24,66,154,139